Protein AF-A0A369W4I9-F1 (afdb_monomer_lite)

Organism: NCBI:txid2282655

Radius of gyration: 26.39 Å; chains: 1; bounding box: 78×74×75 Å

Secondary structure (DSSP, 8-state):
-----PPPPPPPP-SSSSTTTGGGS---------SS-HHHHHHHHHHHHHHHHHS-HHHHHHHHHHHHHHHHHHHTTPPPPPHHHHHHHHHHHHHHHHHHHHHHHHHHTS--SSHHHHHHHHHHHHHHHHHHHHHHHHHHHHTTTTSTT-----GGGS-S-----HHHHHHHHHHTT-TTSHHHHTTT---PPTT-HHHHHHHHHHHHHHHHHHHTTTHHHHHHHHHHHHHHHHTTPPPPGGGHHHHHHHHHHHHHHHHHHHTS-GGG-SSHHHHHHHHHHHHHHHHHHHHHHHHHHHT-HHHHHIIIII--PPP--SGGGT-TTSHHHHHHHT-

Foldseek 3Di:
DDDDDDDDDDDDDDPPPVVVVVVPPPPPPPLPPQPDAPPLLLVLLLLLLVLLLVFDLCLLVVLVVLLVVQVVCLVVVHAFDDLVSLVVNLVSLVSLLVSLVVSLVSLVVRDGPDPVLVVLSVLLSQVSVLLSQLSVQSSVLSVCSVPPPRGSDDSVPGPDDDHDDPVSNVVSCSNNVNVQASSVCSSPRSGDDPLCNVVQSLVLVLLSVLLSVCVVDPLVVLVVLLVVQLVQLVVVHADALVSLVSLLVQLVSLVVSLVSLVVRDLVSQPQNVLSVVLSVLSNLSSVLSNLCSVCNNVVPSVSNCCSRPVDDRGARCCVSRPNSNHSVSVVRSSD

Sequence (335 aa):
MQANVMEVPMPRPLLSSLLVIAATLPLFTAPARGEAGGDFAQRANALCRDIIAARDHTVMDGAQRGMLDLVIEAMQGKEPPTPERAAELAALLEASRDELAASLDALRAIAPEDAHTARHVDTLLADARHKIDIREARLDLLARADAPDWQWPLETGLDIPEGPSGAEIEAAWQALGFAQRDCQYLFYSPGLPAGYGPYWAEAAAICATVYERRLTQPFTDWQRAALDALVTVMSGDVPAPDAAEPIGSLAAEWTRTAGDFAAISPETTPVPQAWEALLASMASNAKLYTARAEAIAARDEDGLRAAFIDARPSGFDAASVGMEESSCRALANLS

Structure (mmCIF, N/CA/C/O backbone):
data_AF-A0A369W4I9-F1
#
_entry.id   AF-A0A369W4I9-F1
#
loop_
_atom_site.group_PDB
_atom_site.id
_atom_site.type_symbol
_atom_site.label_atom_id
_atom_site.label_alt_id
_atom_site.label_comp_id
_atom_site.label_asym_id
_atom_site.label_entity_id
_atom_site.label_seq_id
_atom_site.pdbx_PDB_ins_code
_atom_site.Cartn_x
_atom_site.Cartn_y
_atom_site.Cartn_z
_atom_site.occupancy
_atom_site.B_iso_or_equiv
_atom_site.auth_seq_id
_atom_site.auth_comp_id
_atom_site.auth_asym_id
_atom_site.auth_atom_id
_atom_site.pdbx_PDB_model_num
ATOM 1 N N . MET A 1 1 ? 59.340 49.424 -22.345 1.00 40.44 1 MET A N 1
ATOM 2 C CA . MET A 1 1 ? 57.931 48.979 -22.286 1.00 40.44 1 MET A CA 1
ATOM 3 C C . MET A 1 1 ? 57.880 47.532 -22.744 1.00 40.44 1 MET A C 1
ATOM 5 O O . MET A 1 1 ? 57.900 47.283 -23.938 1.00 40.44 1 MET A O 1
ATOM 9 N N . GLN A 1 2 ? 57.914 46.594 -21.801 1.00 32.25 2 GLN A N 1
ATOM 10 C CA . GLN A 1 2 ? 57.689 45.168 -22.040 1.00 32.25 2 GLN A CA 1
ATOM 11 C C . GLN A 1 2 ? 56.490 44.779 -21.176 1.00 32.25 2 GLN A C 1
ATOM 13 O O . GLN A 1 2 ? 56.496 45.029 -19.972 1.00 32.25 2 GLN A O 1
ATOM 18 N N . ALA A 1 3 ? 55.438 44.276 -21.816 1.00 31.80 3 ALA A N 1
ATOM 19 C CA . ALA A 1 3 ? 54.244 43.790 -21.148 1.00 31.80 3 ALA A CA 1
ATOM 20 C C . ALA A 1 3 ? 54.502 42.355 -20.673 1.00 31.80 3 ALA A C 1
ATOM 22 O O . ALA A 1 3 ? 54.759 41.472 -21.488 1.00 31.80 3 ALA A O 1
ATOM 23 N N . ASN A 1 4 ? 54.450 42.144 -19.358 1.00 32.69 4 ASN A N 1
ATOM 24 C CA . ASN A 1 4 ? 54.384 40.816 -18.757 1.00 32.69 4 ASN A CA 1
ATOM 25 C C . ASN A 1 4 ? 52.970 40.264 -18.962 1.00 32.69 4 ASN A C 1
ATOM 27 O O . ASN A 1 4 ? 52.007 40.817 -18.431 1.00 32.69 4 ASN A O 1
ATOM 31 N N . VAL A 1 5 ? 52.853 39.175 -19.719 1.00 36.47 5 VAL A N 1
ATOM 32 C CA . VAL A 1 5 ? 51.644 38.350 -19.782 1.00 36.47 5 VAL A CA 1
ATOM 33 C C . VAL A 1 5 ? 51.763 37.316 -18.664 1.00 36.47 5 VAL A C 1
ATOM 35 O O . VAL A 1 5 ? 52.641 36.460 -18.705 1.00 36.47 5 VAL A O 1
ATOM 38 N N . MET A 1 6 ? 50.920 37.433 -17.637 1.00 31.45 6 MET A N 1
ATOM 39 C CA . MET A 1 6 ? 50.731 36.371 -16.649 1.00 31.45 6 MET A CA 1
ATOM 40 C C . MET A 1 6 ? 49.798 35.316 -17.244 1.00 31.45 6 MET A C 1
ATOM 42 O O . MET A 1 6 ? 48.639 35.610 -17.535 1.00 31.45 6 MET A O 1
ATOM 46 N N . GLU A 1 7 ? 50.292 34.092 -17.394 1.00 32.09 7 GLU A N 1
ATOM 47 C CA . GLU A 1 7 ? 49.448 32.920 -17.610 1.00 32.09 7 GLU A CA 1
ATOM 48 C C . GLU A 1 7 ? 48.712 32.592 -16.304 1.00 32.09 7 GLU A C 1
ATOM 50 O O . GLU A 1 7 ? 49.325 32.291 -15.279 1.00 32.09 7 GLU A O 1
ATOM 55 N N . VAL A 1 8 ? 47.381 32.680 -16.332 1.00 32.84 8 VAL A N 1
ATOM 56 C CA . VAL A 1 8 ? 46.507 32.200 -15.257 1.00 32.84 8 VAL A CA 1
ATOM 57 C C . VAL A 1 8 ? 46.091 30.768 -15.608 1.00 32.84 8 VAL A C 1
ATOM 59 O O . VAL A 1 8 ? 45.456 30.575 -16.647 1.00 32.84 8 VAL A O 1
ATOM 62 N N . PRO A 1 9 ? 46.407 29.750 -14.787 1.00 34.34 9 PRO A N 1
ATOM 63 C CA . PRO A 1 9 ? 45.918 28.401 -15.025 1.00 34.34 9 PRO A CA 1
ATOM 64 C C . PRO A 1 9 ? 44.421 28.338 -14.694 1.00 34.34 9 PRO A C 1
ATOM 66 O O . PRO A 1 9 ? 44.002 28.647 -13.578 1.00 34.34 9 PRO A O 1
ATOM 69 N N . MET A 1 10 ? 43.603 27.939 -15.671 1.00 32.25 10 MET A N 1
ATOM 70 C CA . MET A 1 10 ? 42.180 27.671 -15.458 1.00 32.25 10 MET A CA 1
ATOM 71 C C . MET A 1 10 ? 41.993 26.415 -14.585 1.00 32.25 10 MET A C 1
ATOM 73 O O . MET A 1 10 ? 42.598 25.379 -14.878 1.00 32.25 10 MET A O 1
ATOM 77 N N . PRO A 1 11 ? 41.133 26.450 -13.552 1.00 33.31 11 PRO A N 1
ATOM 78 C CA . PRO A 1 11 ? 40.743 25.250 -12.829 1.00 33.31 11 PRO A CA 1
ATOM 79 C C . PRO A 1 11 ? 39.773 24.423 -13.686 1.00 33.31 11 PRO A C 1
ATOM 81 O O . PRO A 1 11 ? 38.779 24.936 -14.197 1.00 33.31 11 PRO A O 1
ATOM 84 N N . ARG A 1 12 ? 40.060 23.125 -13.832 1.00 37.75 12 ARG A N 1
ATOM 85 C CA . ARG A 1 12 ? 39.127 22.127 -14.380 1.00 37.75 12 ARG A CA 1
ATOM 86 C C . ARG A 1 12 ? 37.851 22.090 -13.520 1.00 37.75 12 ARG A C 1
ATOM 88 O O . ARG A 1 12 ? 37.984 21.843 -12.321 1.00 37.75 12 ARG A O 1
ATOM 95 N N . PRO A 1 13 ? 36.639 22.275 -14.074 1.00 38.41 13 PRO A N 1
ATOM 96 C CA . PRO A 1 13 ? 35.418 22.142 -13.297 1.00 38.41 13 PRO A CA 1
ATOM 97 C C . PRO A 1 13 ? 34.775 20.751 -13.478 1.00 38.41 13 PRO A C 1
ATOM 99 O O . PRO A 1 13 ? 34.719 20.213 -14.577 1.00 38.41 13 PRO A O 1
ATOM 102 N N . LEU A 1 14 ? 34.238 20.223 -12.371 1.00 35.22 14 LEU A N 1
ATOM 103 C CA . LEU A 1 14 ? 33.007 19.414 -12.317 1.00 35.22 14 LEU A CA 1
ATOM 104 C C . LEU A 1 14 ? 33.018 17.982 -12.899 1.00 35.22 14 LEU A C 1
ATOM 106 O O . LEU A 1 14 ? 32.173 17.642 -13.716 1.00 35.22 14 LEU A O 1
ATOM 110 N N . LEU A 1 15 ? 33.871 17.091 -12.383 1.00 34.09 15 LEU A N 1
ATOM 111 C CA . LEU A 1 15 ? 33.633 15.632 -12.469 1.00 34.09 15 LEU A CA 1
ATOM 112 C C . LEU A 1 15 ? 33.332 14.977 -11.107 1.00 34.09 15 LEU A C 1
ATOM 114 O O . LEU A 1 15 ? 32.869 13.844 -11.054 1.00 34.09 15 LEU A O 1
ATOM 118 N N . SER A 1 16 ? 33.513 15.694 -9.994 1.00 31.41 16 SER A N 1
ATOM 119 C CA . SER A 1 16 ? 33.403 15.108 -8.647 1.00 31.41 16 SER A CA 1
ATOM 120 C C . SER A 1 16 ? 31.998 15.148 -8.029 1.00 31.41 16 SER A C 1
ATOM 122 O O . SER A 1 16 ? 31.782 14.510 -7.005 1.00 31.41 16 SER A O 1
ATOM 124 N N . SER A 1 17 ? 31.036 15.858 -8.629 1.00 33.44 17 SER A N 1
ATOM 125 C CA . SER A 1 17 ? 29.688 16.025 -8.046 1.00 33.44 17 SER A CA 1
ATOM 126 C C . SER A 1 17 ? 28.629 15.068 -8.606 1.00 33.44 17 SER A C 1
ATOM 128 O O . SER A 1 17 ? 27.526 15.018 -8.073 1.00 33.44 17 SER A O 1
ATOM 130 N N . LEU A 1 18 ? 28.939 14.293 -9.651 1.00 35.22 18 LEU A N 1
ATOM 131 C CA . LEU A 1 18 ? 28.009 13.313 -10.236 1.00 35.22 18 LEU A CA 1
ATOM 132 C C . LEU A 1 18 ? 28.147 11.908 -9.628 1.00 35.22 18 LEU A C 1
ATOM 134 O O . LEU A 1 18 ? 27.218 11.112 -9.726 1.00 35.22 18 LEU A O 1
ATOM 138 N N . LEU A 1 19 ? 29.249 11.619 -8.926 1.00 32.25 19 LEU A N 1
ATOM 139 C CA . LEU A 1 19 ? 29.478 10.304 -8.316 1.00 32.25 19 LEU A CA 1
ATOM 140 C C . LEU A 1 19 ? 28.675 10.056 -7.024 1.00 32.25 19 LEU A C 1
ATOM 142 O O . LEU A 1 19 ? 28.654 8.934 -6.531 1.00 32.25 19 LEU A O 1
ATOM 146 N N . VAL A 1 20 ? 28.008 11.075 -6.473 1.00 32.03 20 VAL A N 1
ATOM 147 C CA . VAL A 1 20 ? 27.247 10.951 -5.214 1.00 32.03 20 VAL A CA 1
ATOM 148 C C . VAL A 1 20 ? 25.793 10.511 -5.448 1.00 32.03 20 VAL A C 1
ATOM 150 O O . VAL A 1 20 ? 25.160 10.009 -4.528 1.00 32.03 20 VAL A O 1
ATOM 153 N N . ILE A 1 21 ? 25.262 10.601 -6.674 1.00 37.94 21 ILE A N 1
ATOM 154 C CA . ILE A 1 21 ? 23.852 10.250 -6.953 1.00 37.94 21 ILE A CA 1
ATOM 155 C C . ILE A 1 21 ? 23.670 8.746 -7.237 1.00 37.94 21 ILE A C 1
ATOM 157 O O . ILE A 1 21 ? 22.605 8.196 -6.975 1.00 37.94 21 ILE A O 1
ATOM 161 N N . ALA A 1 22 ? 24.716 8.038 -7.678 1.00 33.84 22 ALA A N 1
ATOM 162 C CA . ALA A 1 22 ? 24.645 6.588 -7.899 1.00 33.84 22 ALA A CA 1
ATOM 163 C C . ALA A 1 22 ? 24.623 5.760 -6.593 1.00 33.84 22 ALA A C 1
ATOM 165 O O . ALA A 1 22 ? 24.269 4.586 -6.621 1.00 33.84 22 ALA A O 1
ATOM 166 N N . ALA A 1 23 ? 24.973 6.357 -5.447 1.00 30.66 23 ALA A N 1
ATOM 167 C CA . ALA A 1 23 ? 25.107 5.653 -4.166 1.00 30.66 23 ALA A CA 1
ATOM 168 C C . ALA A 1 23 ? 23.842 5.679 -3.280 1.00 30.66 23 ALA A C 1
ATOM 170 O O . ALA A 1 23 ? 23.859 5.127 -2.182 1.00 30.66 23 ALA A O 1
ATOM 171 N N . THR A 1 24 ? 22.749 6.301 -3.735 1.00 33.19 24 THR A N 1
ATOM 172 C CA . THR A 1 24 ? 21.460 6.353 -3.014 1.00 33.19 24 THR A CA 1
ATOM 173 C C . THR A 1 24 ? 20.293 5.841 -3.853 1.00 33.19 24 THR A C 1
ATOM 175 O O . THR A 1 24 ? 19.148 6.213 -3.612 1.00 33.19 24 THR A O 1
ATOM 178 N N . LEU A 1 25 ? 20.555 4.997 -4.850 1.00 34.41 25 LEU A N 1
ATOM 179 C CA . LEU A 1 25 ? 19.527 4.071 -5.307 1.00 34.41 25 LEU A CA 1
ATOM 180 C C . LEU A 1 25 ? 19.530 2.935 -4.284 1.00 34.41 25 LEU A C 1
ATOM 182 O O . LEU A 1 25 ? 20.564 2.268 -4.164 1.00 34.41 25 LEU A O 1
ATOM 186 N N . PRO A 1 26 ? 18.459 2.727 -3.494 1.00 31.72 26 PRO A N 1
ATOM 187 C CA . PRO A 1 26 ? 18.371 1.504 -2.720 1.00 31.72 26 PRO A CA 1
ATOM 188 C C . PRO A 1 26 ? 18.575 0.367 -3.720 1.00 31.72 26 PRO A C 1
ATOM 190 O O . PRO A 1 26 ? 17.946 0.338 -4.778 1.00 31.72 26 PRO A O 1
ATOM 193 N N . LEU A 1 27 ? 19.530 -0.518 -3.435 1.00 32.88 27 LEU A N 1
ATOM 194 C CA . LEU A 1 27 ? 19.591 -1.813 -4.090 1.00 32.88 27 LEU A CA 1
ATOM 195 C C . LEU A 1 27 ? 18.257 -2.471 -3.753 1.00 32.88 27 LEU A C 1
ATOM 197 O O . LEU A 1 27 ? 18.101 -3.045 -2.679 1.00 32.88 27 LEU A O 1
ATOM 201 N N . PHE A 1 28 ? 17.271 -2.264 -4.625 1.00 40.38 28 PHE A N 1
ATOM 202 C CA . PHE A 1 28 ? 15.962 -2.870 -4.544 1.00 40.38 28 PHE A CA 1
ATOM 203 C C . PHE A 1 28 ? 16.216 -4.363 -4.684 1.00 40.38 28 PHE A C 1
ATOM 205 O O . PHE A 1 28 ? 16.357 -4.898 -5.785 1.00 40.38 28 PHE A O 1
ATOM 212 N N . THR A 1 29 ? 16.366 -5.043 -3.553 1.00 37.38 29 THR A N 1
ATOM 213 C CA . THR A 1 29 ? 16.188 -6.481 -3.521 1.00 37.38 29 THR A CA 1
ATOM 214 C C . THR A 1 29 ? 14.749 -6.683 -3.943 1.00 37.38 29 THR A C 1
ATOM 216 O O . THR A 1 29 ? 13.834 -6.332 -3.196 1.00 37.38 29 THR A O 1
ATOM 219 N N . ALA A 1 30 ? 14.554 -7.168 -5.171 1.00 41.31 30 ALA A N 1
ATOM 220 C CA . ALA A 1 30 ? 13.265 -7.692 -5.579 1.00 41.31 30 ALA A CA 1
ATOM 221 C C . ALA A 1 30 ? 12.773 -8.599 -4.438 1.00 41.31 30 ALA A C 1
ATOM 223 O O . ALA A 1 30 ? 13.594 -9.366 -3.912 1.00 41.31 30 ALA A O 1
ATOM 224 N N . PRO A 1 31 ? 11.506 -8.481 -4.000 1.00 45.66 31 PRO A N 1
ATOM 225 C CA . PRO A 1 31 ? 10.980 -9.389 -2.996 1.00 45.66 31 PRO A CA 1
ATOM 226 C C . PRO A 1 31 ? 11.288 -10.798 -3.492 1.00 45.66 31 PRO A C 1
ATOM 228 O O . PRO A 1 31 ? 10.993 -11.130 -4.645 1.00 45.66 31 PRO A O 1
ATOM 231 N N . ALA A 1 32 ? 11.998 -11.577 -2.669 1.00 41.06 32 ALA A N 1
ATOM 232 C CA . ALA A 1 32 ? 12.273 -12.961 -2.998 1.00 41.06 32 ALA A CA 1
ATOM 233 C C . ALA A 1 32 ? 10.920 -13.578 -3.336 1.00 41.06 32 ALA A C 1
ATOM 235 O O . ALA A 1 32 ? 9.990 -13.486 -2.535 1.00 41.06 32 ALA A O 1
ATOM 236 N N . ARG A 1 33 ? 10.787 -14.122 -4.550 1.00 47.84 33 ARG A N 1
ATOM 237 C CA . ARG A 1 33 ? 9.604 -14.882 -4.930 1.00 47.84 33 ARG A CA 1
ATOM 238 C C . ARG A 1 33 ? 9.464 -15.958 -3.863 1.00 47.84 33 ARG A C 1
ATOM 240 O O . ARG A 1 33 ? 10.279 -16.877 -3.842 1.00 47.84 33 ARG A O 1
ATOM 247 N N . GLY A 1 34 ? 8.509 -15.799 -2.948 1.00 45.41 34 GLY A N 1
ATOM 248 C CA . GLY A 1 34 ? 8.175 -16.857 -2.013 1.00 45.41 34 GLY A CA 1
ATOM 249 C C . GLY A 1 34 ? 7.925 -18.094 -2.863 1.00 45.41 34 GLY A C 1
ATOM 250 O O . GLY A 1 34 ? 7.087 -18.063 -3.766 1.00 45.41 34 GLY A O 1
ATOM 251 N N . GLU A 1 35 ? 8.720 -19.148 -2.668 1.00 41.50 35 GLU A N 1
ATOM 252 C CA . GLU A 1 35 ? 8.573 -20.395 -3.432 1.00 41.50 35 GLU A CA 1
ATOM 253 C C . GLU A 1 35 ? 7.181 -21.022 -3.218 1.00 41.50 35 GLU A C 1
ATOM 255 O O . GLU A 1 35 ? 6.741 -21.845 -4.017 1.00 41.50 35 GLU A O 1
ATOM 260 N N . ALA A 1 36 ? 6.453 -20.561 -2.199 1.00 42.66 36 ALA A N 1
ATOM 261 C CA . ALA A 1 36 ? 5.049 -20.825 -1.953 1.00 42.66 36 ALA A CA 1
ATOM 262 C C . ALA A 1 36 ? 4.229 -19.527 -2.095 1.00 42.66 36 ALA A C 1
ATOM 264 O O . ALA A 1 36 ? 4.539 -18.530 -1.448 1.00 42.66 36 ALA A O 1
ATOM 265 N N . GLY A 1 37 ? 3.151 -19.539 -2.891 1.00 49.00 37 GLY A N 1
ATOM 266 C CA . GLY A 1 37 ? 2.017 -18.651 -2.597 1.00 49.00 37 GLY A CA 1
ATOM 267 C C . GLY A 1 37 ? 1.531 -17.660 -3.653 1.00 49.00 37 GLY A C 1
ATOM 268 O O . GLY A 1 37 ? 0.794 -16.765 -3.269 1.00 49.00 37 GLY A O 1
ATOM 269 N N . GLY A 1 38 ? 1.840 -17.791 -4.949 1.00 62.88 38 GLY A N 1
ATOM 270 C CA . GLY A 1 38 ? 1.251 -16.888 -5.961 1.00 62.88 38 GLY A CA 1
ATOM 271 C C . GLY A 1 38 ? -0.288 -16.825 -5.894 1.00 62.88 38 GLY A C 1
ATOM 272 O O . GLY A 1 38 ? -0.864 -15.743 -5.822 1.00 62.88 38 GLY A O 1
ATOM 273 N N . ASP A 1 39 ? -0.948 -17.984 -5.812 1.00 81.50 39 ASP A N 1
ATOM 274 C CA . ASP A 1 39 ? -2.414 -18.062 -5.720 1.00 81.50 39 ASP A CA 1
ATOM 275 C C . ASP A 1 39 ? -2.951 -17.615 -4.347 1.00 81.50 39 ASP A C 1
ATOM 277 O O . ASP A 1 39 ? -3.849 -16.775 -4.268 1.00 81.50 39 ASP A O 1
ATOM 281 N N . PHE A 1 40 ? -2.363 -18.110 -3.250 1.00 88.81 40 PHE A N 1
ATOM 282 C CA . PHE A 1 40 ? -2.763 -17.709 -1.897 1.00 88.81 40 PHE A CA 1
ATOM 283 C C . PHE A 1 40 ? -2.606 -16.199 -1.683 1.00 88.81 40 PHE A C 1
ATOM 285 O O . PHE A 1 40 ? -3.538 -15.542 -1.217 1.00 88.81 40 PHE A O 1
ATOM 292 N N . ALA A 1 41 ? -1.453 -15.634 -2.053 1.00 89.00 41 ALA A N 1
ATOM 293 C CA . ALA A 1 41 ? -1.166 -14.224 -1.852 1.00 89.00 41 ALA A CA 1
ATOM 294 C C . ALA A 1 41 ? -2.111 -13.333 -2.658 1.00 89.00 41 ALA A C 1
ATOM 296 O O . ALA A 1 41 ? -2.587 -12.316 -2.150 1.00 89.00 41 ALA A O 1
ATOM 297 N N . GLN A 1 42 ? -2.428 -13.728 -3.893 1.00 88.69 42 GLN A N 1
ATOM 298 C CA . GLN A 1 42 ? -3.384 -13.017 -4.732 1.00 88.69 42 GLN A CA 1
ATOM 299 C C . GLN A 1 42 ? -4.793 -13.043 -4.126 1.00 88.69 42 GLN A C 1
ATOM 301 O O . GLN A 1 42 ? -5.421 -11.989 -4.008 1.00 88.69 42 GLN A O 1
ATOM 306 N N . ARG A 1 43 ? -5.277 -14.221 -3.703 1.00 91.88 43 ARG A N 1
ATOM 307 C CA . ARG A 1 43 ? -6.598 -14.371 -3.070 1.00 91.88 43 ARG A CA 1
ATOM 308 C C . ARG A 1 43 ? -6.700 -13.587 -1.765 1.00 91.88 43 ARG A C 1
ATOM 310 O O . ARG A 1 43 ? -7.693 -12.896 -1.552 1.00 91.88 43 ARG A O 1
ATOM 317 N N . ALA A 1 44 ? -5.674 -13.656 -0.920 1.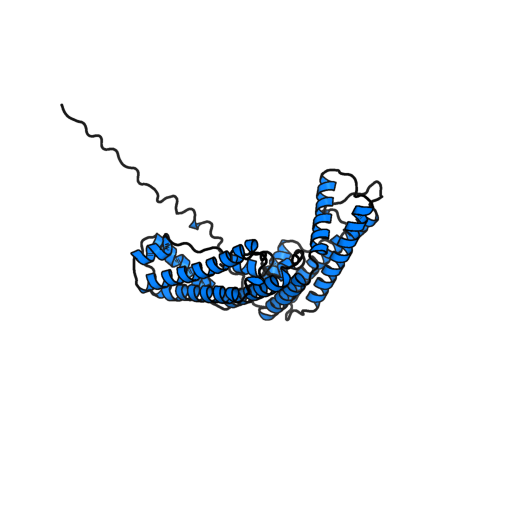00 94.56 44 ALA A N 1
ATOM 318 C CA . ALA A 1 44 ? -5.645 -12.929 0.341 1.00 94.56 44 ALA A CA 1
ATOM 319 C C . ALA A 1 44 ? -5.633 -11.411 0.119 1.00 94.56 44 ALA A C 1
ATOM 321 O O . ALA A 1 44 ? -6.481 -10.724 0.678 1.00 94.56 44 ALA A O 1
ATOM 322 N N . ASN A 1 45 ? -4.760 -10.878 -0.748 1.00 93.81 45 ASN A N 1
ATOM 323 C CA . ASN A 1 45 ? -4.738 -9.437 -1.040 1.00 93.81 45 ASN A CA 1
ATOM 324 C C . ASN A 1 45 ? -6.047 -8.948 -1.669 1.00 93.81 45 ASN A C 1
ATOM 326 O O . ASN A 1 45 ? -6.488 -7.844 -1.362 1.00 93.81 45 ASN A O 1
ATOM 330 N N . ALA A 1 46 ? -6.699 -9.766 -2.500 1.00 93.12 46 ALA A N 1
ATOM 331 C CA . ALA A 1 46 ? -8.027 -9.442 -3.006 1.00 93.12 46 ALA A CA 1
ATOM 332 C C . ALA A 1 46 ? -9.063 -9.330 -1.878 1.00 93.12 46 ALA A C 1
ATOM 334 O O . ALA A 1 46 ? -9.752 -8.318 -1.807 1.00 93.12 46 ALA A O 1
ATOM 335 N N . LEU A 1 47 ? -9.106 -10.294 -0.949 1.00 95.38 47 LEU A N 1
ATOM 336 C CA . LEU A 1 47 ? -9.986 -10.207 0.219 1.00 95.38 47 LEU A CA 1
ATOM 337 C C . LEU A 1 47 ? -9.671 -8.974 1.079 1.00 95.38 47 LEU A C 1
ATOM 339 O O . LEU A 1 47 ? -10.580 -8.248 1.468 1.00 95.38 47 LEU A O 1
ATOM 343 N N . CYS A 1 48 ? -8.392 -8.721 1.370 1.00 95.75 48 CYS A N 1
ATOM 344 C CA . CYS A 1 48 ? -7.968 -7.564 2.157 1.00 95.75 48 CYS A CA 1
ATOM 345 C C . CYS A 1 48 ? -8.429 -6.249 1.512 1.00 95.75 48 CYS A C 1
ATOM 347 O O . CYS A 1 48 ? -8.956 -5.382 2.205 1.00 95.75 48 CYS A O 1
ATOM 349 N N . ARG A 1 49 ? -8.292 -6.125 0.186 1.00 94.00 49 ARG A N 1
ATOM 350 C CA . ARG A 1 49 ? -8.774 -4.973 -0.585 1.00 94.00 49 ARG A CA 1
ATOM 351 C C . ARG A 1 49 ? -10.287 -4.800 -0.464 1.00 94.00 49 ARG A C 1
ATOM 353 O O . ARG A 1 49 ? -10.740 -3.689 -0.213 1.00 94.00 49 ARG A O 1
ATOM 360 N N . ASP A 1 50 ? -11.050 -5.879 -0.615 1.00 93.31 50 ASP A N 1
ATOM 361 C CA . ASP A 1 50 ? -12.513 -5.833 -0.537 1.00 93.31 50 ASP A CA 1
ATOM 362 C C . ASP A 1 50 ? -12.987 -5.419 0.865 1.00 93.31 50 ASP A C 1
ATOM 364 O O . ASP A 1 50 ? -13.903 -4.606 0.995 1.00 93.31 50 ASP A O 1
ATOM 368 N N . ILE A 1 51 ? -12.321 -5.908 1.919 1.00 94.81 51 ILE A N 1
ATOM 369 C CA . ILE A 1 51 ? -12.604 -5.500 3.302 1.00 94.81 51 ILE A CA 1
ATOM 370 C C . ILE A 1 51 ? -12.278 -4.014 3.509 1.00 94.81 51 ILE A C 1
ATOM 372 O O . ILE A 1 51 ? -13.115 -3.283 4.031 1.00 94.81 51 ILE A O 1
ATOM 376 N N . ILE A 1 52 ? -11.099 -3.546 3.080 1.00 93.38 52 ILE A N 1
ATOM 377 C CA . ILE A 1 52 ? -10.701 -2.128 3.193 1.00 93.38 52 ILE A CA 1
ATOM 378 C C . ILE A 1 52 ? -11.682 -1.220 2.438 1.00 93.38 52 ILE A C 1
ATOM 380 O O . ILE A 1 52 ? -12.023 -0.143 2.925 1.00 93.38 52 ILE A O 1
ATOM 384 N N . ALA A 1 53 ? -12.162 -1.650 1.269 1.00 90.31 53 ALA A N 1
ATOM 385 C CA . ALA A 1 53 ? -13.107 -0.879 0.470 1.00 90.31 53 ALA A CA 1
ATOM 386 C C . ALA A 1 53 ? -14.512 -0.800 1.095 1.00 90.31 53 ALA A C 1
ATOM 388 O O . ALA A 1 53 ? -15.219 0.184 0.872 1.00 90.31 53 ALA A O 1
ATOM 389 N N . ALA A 1 54 ? -14.921 -1.821 1.855 1.00 91.56 54 ALA A N 1
ATOM 390 C CA . ALA A 1 54 ? -16.227 -1.892 2.513 1.00 91.56 54 ALA A CA 1
ATOM 391 C C . ALA A 1 54 ? -16.248 -1.315 3.941 1.00 91.56 54 ALA A C 1
ATOM 393 O O . ALA A 1 54 ? -17.327 -1.086 4.487 1.00 91.56 54 ALA A O 1
ATOM 394 N N . ARG A 1 55 ? -15.072 -1.111 4.541 1.00 93.62 55 ARG A N 1
ATOM 395 C CA . ARG A 1 55 ? -14.870 -0.597 5.899 1.00 93.62 55 ARG A CA 1
ATOM 396 C C . ARG A 1 55 ? -15.467 0.794 6.097 1.00 93.62 55 ARG A C 1
ATOM 398 O O . ARG A 1 55 ? -15.338 1.667 5.235 1.00 93.62 55 ARG A O 1
ATOM 405 N N . ASP A 1 56 ? -16.066 1.022 7.266 1.00 94.44 56 ASP A N 1
ATOM 406 C CA . ASP A 1 56 ? -16.560 2.349 7.625 1.00 94.44 56 ASP A CA 1
ATOM 407 C C . ASP A 1 56 ? -15.395 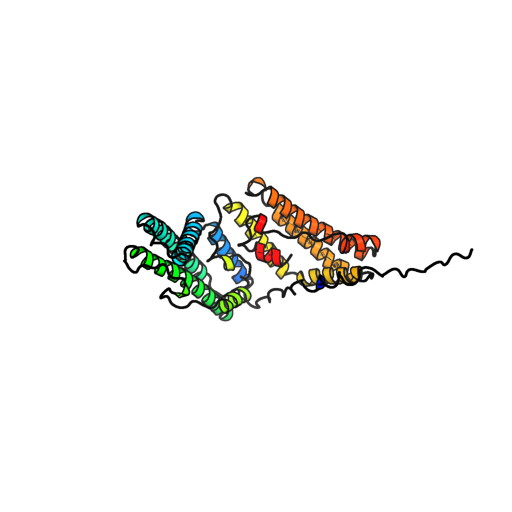3.255 8.039 1.00 94.44 56 ASP A C 1
ATOM 409 O O . ASP A 1 56 ? -14.882 3.204 9.163 1.00 94.44 56 ASP A O 1
ATOM 413 N N . HIS A 1 57 ? -15.009 4.133 7.113 1.00 93.88 57 HIS A N 1
ATOM 414 C CA . HIS A 1 57 ? -13.935 5.094 7.330 1.00 93.88 57 HIS A CA 1
ATOM 415 C C . HIS A 1 57 ? -14.157 6.000 8.533 1.00 93.88 57 HIS A C 1
ATOM 417 O O . HIS A 1 57 ? -13.214 6.283 9.263 1.00 93.88 57 HIS A O 1
ATOM 423 N N . THR A 1 58 ? -15.393 6.435 8.773 1.00 95.56 58 THR A N 1
ATOM 424 C CA . THR A 1 58 ? -15.680 7.370 9.864 1.00 95.56 58 THR A CA 1
ATOM 425 C C . THR A 1 58 ? -15.523 6.685 11.216 1.00 95.56 58 THR A C 1
ATOM 427 O O . THR A 1 58 ? -14.968 7.274 12.144 1.00 95.56 58 THR A O 1
ATOM 430 N N . VAL A 1 59 ? -15.961 5.428 11.323 1.00 96.00 59 VAL A N 1
ATOM 431 C CA . VAL A 1 59 ? -15.793 4.623 12.539 1.00 96.00 59 VAL A CA 1
ATOM 432 C C . VAL A 1 59 ? -14.316 4.365 12.821 1.00 96.00 59 VAL A C 1
ATOM 434 O O . VAL A 1 59 ? -13.840 4.625 13.927 1.00 96.00 59 VAL A O 1
ATOM 437 N N . MET A 1 60 ? -13.581 3.874 11.824 1.00 96.12 60 MET A N 1
ATOM 438 C CA . MET A 1 60 ? -12.200 3.441 12.015 1.00 96.12 60 MET A CA 1
ATOM 439 C C . MET A 1 60 ? -11.237 4.616 12.212 1.00 96.12 60 MET A C 1
ATOM 441 O O . MET A 1 60 ? -10.445 4.587 13.157 1.00 96.12 60 MET A O 1
ATOM 445 N N . ASP A 1 61 ? -11.333 5.671 11.395 1.00 96.06 61 ASP A N 1
ATOM 446 C CA . ASP A 1 61 ? -10.545 6.901 11.570 1.00 96.06 61 ASP A CA 1
ATOM 447 C C . ASP A 1 61 ? -10.906 7.598 12.891 1.00 96.06 61 ASP A C 1
ATOM 449 O O . ASP A 1 61 ? -10.017 7.974 13.658 1.00 96.06 61 ASP A O 1
ATOM 453 N N . GLY A 1 62 ? -12.200 7.689 13.220 1.00 97.06 62 GLY A N 1
ATOM 454 C CA . GLY A 1 62 ? -12.677 8.277 14.472 1.00 97.06 62 GLY A CA 1
ATOM 455 C C . GLY A 1 62 ? -12.133 7.560 15.710 1.00 97.06 62 GLY A C 1
ATOM 456 O O . GLY A 1 62 ? -11.626 8.210 16.627 1.00 97.06 62 GLY A O 1
ATOM 457 N N . ALA A 1 63 ? -12.167 6.224 15.723 1.00 96.44 63 ALA A N 1
ATOM 458 C CA . ALA A 1 63 ? -11.597 5.422 16.803 1.00 96.44 63 ALA A CA 1
ATOM 459 C C . ALA A 1 63 ? -10.076 5.626 16.930 1.00 96.44 63 ALA A C 1
ATOM 461 O O . ALA A 1 63 ? -9.566 5.835 18.033 1.00 96.44 63 ALA A O 1
ATOM 462 N N . GLN A 1 64 ? -9.341 5.593 15.812 1.00 95.00 64 GLN A N 1
ATOM 463 C CA . GLN A 1 64 ? -7.885 5.778 15.800 1.00 95.00 64 GLN A CA 1
ATOM 464 C C . GLN A 1 64 ? -7.473 7.165 16.304 1.00 95.00 64 GLN A C 1
ATOM 466 O O . GLN A 1 64 ? -6.616 7.270 17.187 1.00 95.00 64 GLN A O 1
ATOM 471 N N . ARG A 1 65 ? -8.111 8.225 15.795 1.00 96.06 65 ARG A N 1
ATOM 472 C CA . ARG A 1 65 ? -7.852 9.607 16.221 1.00 96.06 65 ARG A CA 1
ATOM 473 C C . ARG A 1 65 ? -8.214 9.821 17.678 1.00 96.06 65 ARG A C 1
ATOM 475 O O . ARG A 1 65 ? -7.402 10.358 18.418 1.00 96.06 65 ARG A O 1
ATOM 482 N N . GLY A 1 66 ? -9.376 9.336 18.112 1.00 94.81 66 GLY A N 1
ATOM 483 C CA . GLY A 1 66 ? -9.801 9.467 19.502 1.00 94.81 66 GLY A CA 1
ATOM 484 C C . GLY A 1 66 ? -8.841 8.788 20.485 1.00 94.81 66 GLY A C 1
ATOM 485 O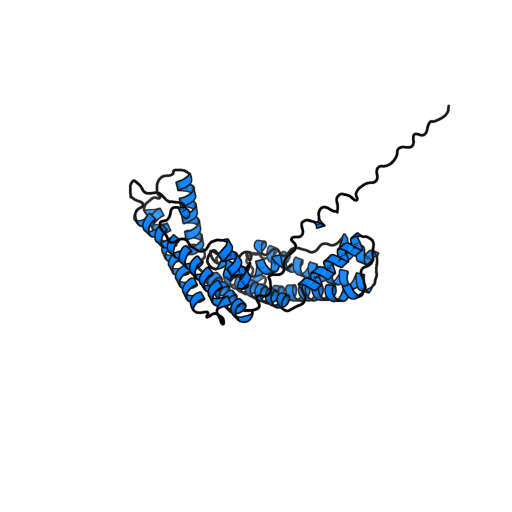 O . GLY A 1 66 ? -8.515 9.367 21.521 1.00 94.81 66 GLY A O 1
ATOM 486 N N . MET A 1 67 ? -8.312 7.605 20.143 1.00 93.56 67 MET A N 1
ATOM 487 C CA . MET A 1 67 ? -7.267 6.957 20.948 1.00 93.56 67 MET A CA 1
ATOM 488 C C . MET A 1 67 ? -5.976 7.775 21.001 1.00 93.56 67 MET A C 1
ATOM 490 O O . MET A 1 67 ? -5.393 7.913 22.079 1.00 93.56 67 MET A O 1
ATOM 494 N N . LEU A 1 68 ? -5.517 8.286 19.853 1.00 92.62 68 LEU A N 1
ATOM 495 C CA . LEU A 1 68 ? -4.294 9.082 19.759 1.00 92.62 68 LEU A CA 1
ATOM 496 C C . LEU A 1 68 ? -4.420 10.402 20.526 1.00 92.62 68 LEU A C 1
ATOM 498 O O . LEU A 1 68 ? -3.503 10.769 21.259 1.00 92.62 68 LEU A O 1
ATOM 502 N N . ASP A 1 69 ? -5.559 11.079 20.410 1.00 93.94 69 ASP A N 1
ATOM 503 C CA . ASP A 1 69 ? -5.839 12.314 21.132 1.00 93.94 69 ASP A CA 1
ATOM 504 C C . ASP A 1 69 ? -5.746 12.086 22.641 1.00 93.94 69 ASP A C 1
ATOM 506 O O . ASP A 1 69 ? -5.038 12.826 23.320 1.00 93.94 69 ASP A O 1
ATOM 510 N N . LEU A 1 70 ? -6.353 11.017 23.171 1.00 91.69 70 LEU A N 1
ATOM 511 C CA . LEU A 1 70 ? -6.239 10.697 24.598 1.00 91.69 70 LEU A CA 1
ATOM 512 C C . LEU A 1 70 ? -4.805 10.354 25.025 1.00 91.69 70 LEU A C 1
ATOM 514 O O . LEU A 1 70 ? -4.405 10.703 26.135 1.00 91.69 70 LEU A O 1
ATOM 518 N N . VAL A 1 71 ? -4.000 9.723 24.161 1.00 89.81 71 VAL A N 1
ATOM 519 C CA . VAL A 1 71 ? -2.563 9.520 24.431 1.00 89.81 71 VAL A CA 1
ATOM 520 C C . VAL A 1 71 ? -1.843 10.863 24.543 1.00 89.81 71 VAL A C 1
ATOM 522 O O . VAL A 1 71 ? -1.121 11.094 25.514 1.00 89.81 71 VAL A O 1
ATOM 525 N N . ILE A 1 72 ? -2.051 11.763 23.582 1.00 90.19 72 ILE A N 1
ATOM 526 C CA . ILE A 1 72 ? -1.424 13.090 23.569 1.00 90.19 72 ILE A CA 1
ATOM 527 C C . ILE A 1 72 ? -1.854 13.902 24.797 1.00 90.19 72 ILE A C 1
ATOM 529 O O . ILE A 1 72 ? -1.024 14.547 25.438 1.00 90.19 72 ILE A O 1
ATOM 533 N N . GLU A 1 73 ? -3.136 13.869 25.149 1.00 91.19 73 GLU A N 1
ATOM 534 C CA . GLU A 1 73 ? -3.688 14.580 26.300 1.00 91.19 73 GLU A CA 1
ATOM 535 C C . GLU A 1 73 ? -3.141 14.045 27.630 1.00 91.19 73 GLU A C 1
ATOM 537 O O . GLU A 1 73 ? -2.730 14.840 28.480 1.00 91.19 73 GLU A O 1
ATOM 542 N N . ALA A 1 74 ? -3.040 12.723 27.783 1.00 87.44 74 ALA A N 1
ATOM 543 C CA . ALA A 1 74 ? -2.438 12.105 28.961 1.00 87.44 74 ALA A CA 1
ATOM 544 C C . ALA A 1 74 ? -0.946 12.447 29.093 1.00 87.44 74 ALA A C 1
ATOM 546 O O . ALA A 1 74 ? -0.487 12.796 30.180 1.00 87.44 74 ALA A O 1
ATOM 547 N N . MET A 1 75 ? -0.190 12.454 27.986 1.00 88.62 75 MET A N 1
ATOM 548 C CA . MET A 1 75 ? 1.209 12.911 27.978 1.00 88.62 75 MET A CA 1
ATOM 549 C C . MET A 1 75 ? 1.357 14.385 28.379 1.00 88.62 75 MET A C 1
ATOM 551 O O . MET A 1 75 ? 2.392 14.785 28.909 1.00 88.62 75 MET A O 1
ATOM 555 N N . GLN A 1 76 ? 0.330 15.197 28.131 1.00 90.56 76 GLN A N 1
ATOM 556 C CA . GLN A 1 76 ? 0.269 16.603 28.532 1.00 90.56 76 GLN A CA 1
ATOM 557 C C . GLN A 1 76 ? -0.228 16.797 29.974 1.00 90.56 76 GLN A C 1
ATOM 559 O O . GLN A 1 76 ? -0.304 17.938 30.430 1.00 90.56 76 GLN A O 1
ATOM 564 N N . GLY A 1 77 ? -0.562 15.719 30.693 1.00 86.25 77 GLY A N 1
ATOM 565 C CA . GLY A 1 77 ? -1.088 15.777 32.056 1.00 86.25 77 GLY A CA 1
ATOM 566 C C . GLY A 1 77 ? -2.473 16.419 32.146 1.00 86.25 77 GLY A C 1
ATOM 567 O O . GLY A 1 77 ? -2.777 17.068 33.146 1.00 86.25 77 GLY A O 1
ATOM 568 N N . LYS A 1 78 ? -3.286 16.307 31.088 1.00 86.94 78 LYS A N 1
ATOM 569 C CA . LYS A 1 78 ? -4.667 16.797 31.100 1.00 86.94 78 LYS A CA 1
ATOM 570 C C . LYS A 1 78 ? -5.572 15.888 31.928 1.00 86.94 78 LYS A C 1
ATOM 572 O O . LYS A 1 78 ? -5.253 14.729 32.185 1.00 86.94 78 LYS A O 1
ATOM 577 N N . GLU A 1 79 ? -6.704 16.450 32.335 1.00 84.31 79 GLU A N 1
ATOM 578 C CA . GLU A 1 79 ? -7.761 15.719 33.030 1.00 84.31 79 GLU A CA 1
ATOM 579 C C . GLU A 1 79 ? -8.350 14.599 32.146 1.00 84.31 79 GLU A C 1
ATOM 581 O O . GLU A 1 79 ? -8.268 14.688 30.914 1.00 84.31 79 GLU A O 1
ATOM 586 N N . PRO A 1 80 ? -8.952 13.559 32.756 1.00 85.38 80 PRO A N 1
ATOM 587 C CA . PRO A 1 80 ? -9.702 12.532 32.036 1.00 85.38 80 PRO A CA 1
ATOM 588 C C . PRO A 1 80 ? -10.764 13.121 31.085 1.00 85.38 80 PRO A C 1
ATOM 590 O O . PRO A 1 80 ? -11.261 14.227 31.322 1.00 85.38 80 PRO A O 1
ATOM 593 N N . PRO A 1 81 ? -11.153 12.398 30.015 1.00 89.69 81 PRO A N 1
ATOM 594 C CA . PRO A 1 81 ? -12.222 12.847 29.131 1.00 89.69 81 PRO A CA 1
ATOM 595 C C . PRO A 1 81 ? -13.539 13.013 29.896 1.00 89.69 81 PRO A C 1
ATOM 597 O O . PRO A 1 81 ? -13.817 12.285 30.849 1.00 89.69 81 PRO A O 1
ATOM 600 N N . THR A 1 82 ? -14.386 13.944 29.444 1.00 91.44 82 THR A N 1
ATOM 601 C CA . THR A 1 82 ? -15.743 14.067 29.994 1.00 91.44 82 THR A CA 1
ATOM 602 C C . THR A 1 82 ? -16.541 12.779 29.748 1.00 91.44 82 THR A C 1
ATOM 604 O O . THR A 1 82 ? -16.247 12.064 28.783 1.00 91.44 82 THR A O 1
ATOM 607 N N . PRO A 1 83 ? -17.575 12.481 30.558 1.00 91.62 83 PRO A N 1
ATOM 608 C CA . PRO A 1 83 ? -18.402 11.289 30.369 1.00 91.62 83 PRO A CA 1
ATOM 609 C C . PRO A 1 83 ? -18.991 11.169 28.958 1.00 91.62 83 PRO A C 1
ATOM 611 O O . PRO A 1 83 ? -19.035 10.076 28.400 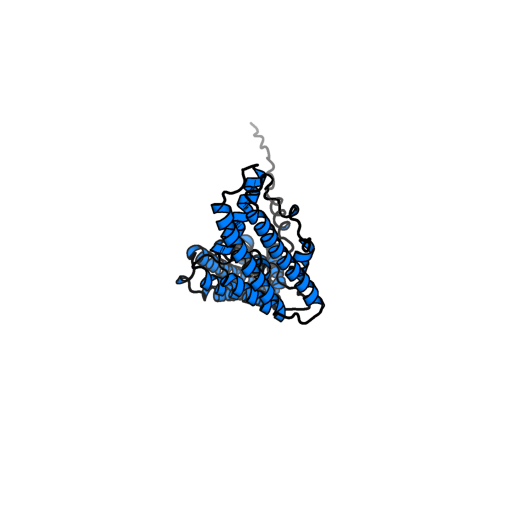1.00 91.62 83 PRO A O 1
ATOM 614 N N . GLU A 1 84 ? -19.393 12.288 28.352 1.00 93.69 84 GLU A N 1
ATOM 615 C CA . GLU A 1 84 ? -19.930 12.321 26.990 1.00 93.69 84 GLU A CA 1
ATOM 616 C C . GLU A 1 84 ? -18.866 11.919 25.962 1.00 93.69 84 GLU A C 1
ATOM 618 O O . GLU A 1 84 ? -19.107 11.030 25.148 1.00 93.69 84 GLU A O 1
ATOM 623 N N . ARG A 1 85 ? -17.658 12.495 26.046 1.00 93.44 85 ARG A N 1
ATOM 624 C CA . ARG A 1 85 ? -16.544 12.157 25.146 1.00 93.44 85 ARG A CA 1
ATOM 625 C C . ARG A 1 85 ? -16.084 10.710 25.331 1.00 93.44 85 ARG A C 1
ATOM 627 O O . ARG A 1 85 ? -15.740 10.047 24.356 1.00 93.44 85 ARG A O 1
ATOM 634 N N . ALA A 1 86 ? -16.071 10.220 26.571 1.00 93.62 86 ALA A N 1
ATOM 635 C CA . ALA A 1 86 ? -15.744 8.831 26.870 1.00 93.62 86 ALA A CA 1
ATOM 636 C C . ALA A 1 86 ? -16.768 7.870 26.244 1.00 93.62 86 ALA A C 1
ATOM 638 O O . ALA A 1 86 ? -16.369 6.879 25.635 1.00 93.62 86 ALA A O 1
ATOM 639 N N . ALA A 1 87 ? -18.066 8.185 26.330 1.00 95.19 87 ALA A N 1
ATOM 640 C CA . ALA A 1 87 ? -19.131 7.388 25.724 1.00 95.19 87 ALA A CA 1
ATOM 641 C C . ALA A 1 87 ? -19.079 7.402 24.185 1.00 95.19 87 ALA A C 1
ATOM 643 O O . ALA A 1 87 ? -19.222 6.353 23.557 1.00 95.19 87 ALA A O 1
ATOM 644 N N . GLU A 1 88 ? -18.832 8.564 23.574 1.00 95.94 88 GLU A N 1
ATOM 645 C CA . GLU A 1 88 ? -18.661 8.690 22.120 1.00 95.94 88 GLU A CA 1
ATOM 646 C C . GLU A 1 88 ? -17.473 7.860 21.615 1.00 95.94 88 GLU A C 1
ATOM 648 O O . GLU A 1 88 ? -17.605 7.096 20.655 1.00 95.94 88 GLU A O 1
ATOM 653 N N . LEU A 1 89 ? -16.320 7.955 22.287 1.00 96.44 89 LEU A N 1
ATOM 654 C CA . LEU A 1 89 ? -15.144 7.169 21.922 1.00 96.44 89 LEU A CA 1
ATOM 655 C C . LEU A 1 89 ? -15.351 5.669 22.164 1.00 96.44 89 LEU A C 1
ATOM 657 O O . LEU A 1 89 ? -14.889 4.862 21.360 1.00 96.44 89 LEU A O 1
ATOM 661 N N . ALA A 1 90 ? -16.048 5.285 23.235 1.00 97.56 90 ALA A N 1
ATOM 662 C CA . ALA A 1 90 ? -16.357 3.884 23.502 1.00 97.56 90 ALA A CA 1
ATOM 663 C C . ALA A 1 90 ? -17.182 3.270 22.360 1.00 97.56 90 ALA A C 1
ATOM 665 O O . ALA A 1 90 ? -16.816 2.214 21.855 1.00 97.56 90 ALA A O 1
ATOM 666 N N . ALA A 1 91 ? -18.211 3.968 21.870 1.00 98.00 91 ALA A N 1
ATOM 667 C CA . ALA A 1 91 ? -19.011 3.496 20.740 1.00 98.00 91 ALA A CA 1
ATOM 668 C C . ALA A 1 91 ? -18.171 3.306 19.459 1.00 98.00 91 ALA A C 1
ATOM 670 O O . ALA A 1 91 ? -18.321 2.305 18.756 1.00 98.00 91 ALA A O 1
ATOM 671 N N . LEU A 1 92 ? -17.250 4.235 19.169 1.00 97.88 92 LEU A N 1
ATOM 672 C CA . LEU A 1 92 ? -16.325 4.115 18.034 1.00 97.88 92 LEU A CA 1
ATOM 673 C C . LEU A 1 92 ? -15.356 2.935 18.204 1.00 97.88 92 LEU A C 1
ATOM 675 O O . LEU A 1 92 ? -15.093 2.209 17.246 1.00 97.88 92 LEU A O 1
ATOM 679 N N . LEU A 1 93 ? -14.833 2.722 19.414 1.00 97.56 93 LEU A N 1
ATOM 680 C CA . LEU A 1 93 ? -13.915 1.621 19.704 1.00 97.56 93 LEU A CA 1
ATOM 681 C C . LEU A 1 93 ? -14.592 0.254 19.668 1.00 97.56 93 LEU A C 1
ATOM 683 O O . LEU A 1 93 ? -13.978 -0.690 19.179 1.00 97.56 93 LEU A O 1
ATOM 687 N N . GLU A 1 94 ? -15.834 0.143 20.137 1.00 98.44 94 GLU A N 1
ATOM 688 C CA . GLU A 1 94 ? -16.638 -1.077 20.018 1.00 98.44 94 GLU A CA 1
ATOM 689 C C . GLU A 1 94 ? -16.865 -1.435 18.551 1.00 98.44 94 GLU A C 1
ATOM 691 O O . GLU A 1 94 ? -16.544 -2.548 18.135 1.00 98.44 94 GLU A O 1
ATOM 696 N N . ALA A 1 95 ? -17.324 -0.475 17.744 1.00 98.00 95 ALA A N 1
ATOM 697 C CA . ALA A 1 95 ? -17.549 -0.698 16.321 1.00 98.00 95 ALA A CA 1
ATOM 698 C C . ALA A 1 95 ? -16.240 -1.028 15.575 1.00 98.00 95 ALA A C 1
ATOM 700 O O . ALA A 1 95 ? -16.203 -1.965 14.780 1.00 98.00 95 ALA A O 1
ATOM 701 N N . SER A 1 96 ? -15.139 -0.329 15.886 1.00 97.75 96 SER A N 1
ATOM 702 C CA . SER A 1 96 ? -13.812 -0.630 15.333 1.00 97.75 96 SER A CA 1
ATOM 703 C C . SER A 1 96 ? -13.321 -2.027 15.728 1.00 97.75 96 SER A C 1
ATOM 705 O O . SER A 1 96 ? -12.816 -2.762 14.882 1.00 97.75 96 SER A O 1
ATOM 707 N N . ARG A 1 97 ? -13.477 -2.429 16.997 1.00 97.81 97 ARG A N 1
ATOM 708 C CA . ARG A 1 97 ? -13.124 -3.773 17.483 1.00 97.81 97 ARG A CA 1
ATOM 709 C C . ARG A 1 97 ? -13.893 -4.848 16.719 1.00 97.81 97 ARG A C 1
ATOM 711 O O . ARG A 1 97 ? -13.280 -5.812 16.263 1.00 97.81 97 ARG A O 1
ATOM 718 N N . ASP A 1 98 ? -15.205 -4.681 16.580 1.00 98.12 98 ASP A N 1
ATOM 719 C CA . ASP A 1 98 ? -16.075 -5.658 15.922 1.00 98.12 98 ASP A CA 1
ATOM 720 C C . ASP A 1 98 ? -15.735 -5.792 14.432 1.00 98.12 98 ASP A C 1
ATOM 722 O O . ASP A 1 98 ? -15.697 -6.900 13.893 1.00 98.12 98 ASP A O 1
ATOM 726 N N . GLU A 1 99 ? -15.388 -4.686 13.774 1.00 97.00 99 GLU A N 1
ATOM 727 C CA . GLU A 1 99 ? -14.943 -4.705 12.384 1.00 97.00 99 GLU A CA 1
ATOM 728 C C . GLU A 1 99 ? -13.574 -5.389 12.211 1.00 97.00 99 GLU A C 1
ATOM 730 O O . GLU A 1 99 ? -13.378 -6.188 11.287 1.00 97.00 99 GLU A O 1
ATOM 735 N N . LEU A 1 100 ? -12.623 -5.144 13.121 1.00 96.62 100 LEU A N 1
ATOM 736 C CA . LEU A 1 100 ? -11.340 -5.853 13.127 1.00 96.62 100 LEU A CA 1
ATOM 737 C C . LEU A 1 100 ? -11.521 -7.353 13.396 1.00 96.62 100 LEU A C 1
ATOM 739 O O . LEU A 1 100 ? -10.850 -8.167 12.759 1.00 96.62 100 LEU A O 1
ATOM 743 N N . ALA A 1 101 ? -12.441 -7.731 14.286 1.00 97.50 101 ALA A N 1
ATOM 744 C CA . ALA A 1 101 ? -12.782 -9.127 14.548 1.00 97.50 101 ALA A CA 1
ATOM 745 C C . ALA A 1 101 ? -13.387 -9.805 13.308 1.00 97.50 101 ALA A C 1
ATOM 747 O O . ALA A 1 101 ? -12.949 -10.892 12.932 1.00 97.50 101 ALA A O 1
ATOM 748 N N . ALA A 1 102 ? -14.308 -9.136 12.609 1.00 96.94 102 ALA A N 1
ATOM 749 C CA . ALA A 1 102 ? -14.858 -9.631 11.348 1.00 96.94 102 ALA A CA 1
ATOM 750 C C . ALA A 1 102 ? -13.775 -9.776 10.262 1.00 96.94 102 ALA A C 1
ATOM 752 O O . ALA A 1 102 ? -13.747 -10.774 9.540 1.00 96.94 102 ALA A O 1
ATOM 753 N N . SER A 1 103 ? -12.844 -8.819 10.181 1.00 96.25 103 SER A N 1
ATOM 754 C CA . SER A 1 103 ? -11.702 -8.863 9.254 1.00 96.25 103 SER A CA 1
ATOM 755 C C . SER A 1 103 ? -10.772 -10.047 9.553 1.00 96.25 103 SER A C 1
ATOM 757 O O . SER A 1 103 ? -10.326 -10.746 8.641 1.00 96.25 103 SER A O 1
ATOM 759 N N . LEU A 1 104 ? -10.505 -10.299 10.838 1.00 95.94 104 LEU A N 1
ATOM 760 C CA . LEU A 1 104 ? -9.709 -11.428 11.312 1.00 95.94 104 LEU A CA 1
ATOM 761 C C . LEU A 1 104 ? -10.360 -12.770 10.952 1.00 95.94 104 LEU A C 1
ATOM 763 O O . LEU A 1 104 ? -9.683 -13.668 10.451 1.00 95.94 104 LEU A O 1
ATOM 767 N N . ASP A 1 105 ? -11.665 -12.906 11.174 1.00 95.94 105 ASP A N 1
ATOM 768 C CA . ASP A 1 105 ? -12.396 -14.136 10.866 1.00 95.94 105 ASP A CA 1
ATOM 769 C C . ASP A 1 105 ? -12.497 -14.387 9.355 1.00 95.94 105 ASP A C 1
ATOM 771 O O . ASP A 1 105 ? -12.344 -15.527 8.909 1.00 95.94 105 ASP A O 1
ATOM 775 N N . ALA A 1 106 ? -12.655 -13.331 8.553 1.00 95.00 106 ALA A N 1
ATOM 776 C CA . ALA A 1 106 ? -12.609 -13.429 7.097 1.00 95.00 106 ALA A CA 1
ATOM 777 C C . ALA A 1 106 ? -11.241 -13.933 6.602 1.00 95.00 106 ALA A C 1
ATOM 779 O O . ALA A 1 106 ? -11.185 -14.826 5.755 1.00 95.00 106 ALA A O 1
ATOM 780 N N . LEU A 1 107 ? -10.135 -13.426 7.160 1.00 91.12 107 LEU A N 1
ATOM 781 C CA . LEU A 1 107 ? -8.795 -13.912 6.816 1.00 91.12 107 LEU A CA 1
ATOM 782 C C . LEU A 1 107 ? -8.554 -15.359 7.252 1.00 91.12 107 LEU A C 1
ATOM 784 O O . LEU A 1 107 ? -7.985 -16.132 6.485 1.00 91.12 107 LEU A O 1
ATOM 788 N N . ARG A 1 108 ? -9.016 -15.753 8.446 1.00 92.25 108 ARG A N 1
ATOM 789 C CA . ARG A 1 108 ? -8.926 -17.145 8.929 1.00 92.25 108 ARG A CA 1
ATOM 790 C C . ARG A 1 108 ? -9.622 -18.142 8.009 1.00 92.25 108 ARG A C 1
ATOM 792 O O . ARG A 1 108 ? -9.216 -19.300 7.953 1.00 92.25 108 ARG A O 1
ATOM 799 N N . ALA A 1 109 ? -10.666 -17.712 7.303 1.00 91.62 109 ALA A N 1
ATOM 800 C CA . ALA A 1 109 ? -11.380 -18.559 6.357 1.00 91.62 109 ALA A CA 1
ATOM 801 C C . ALA A 1 109 ? -10.551 -18.886 5.099 1.00 91.62 109 ALA A C 1
ATOM 803 O O . ALA A 1 109 ? -10.865 -19.851 4.397 1.00 91.62 109 ALA A O 1
ATOM 804 N N . ILE A 1 110 ? -9.484 -18.130 4.813 1.00 88.25 110 ILE A N 1
ATOM 805 C CA . ILE A 1 110 ? -8.553 -18.448 3.729 1.00 88.25 110 ILE A CA 1
ATOM 806 C C . ILE A 1 110 ? -7.503 -19.431 4.250 1.00 88.25 110 ILE A C 1
ATOM 808 O O . ILE A 1 110 ? -6.527 -19.055 4.896 1.00 88.25 110 ILE A O 1
ATOM 812 N N . ALA A 1 111 ? -7.688 -20.710 3.927 1.00 78.81 111 ALA A N 1
ATOM 813 C CA . ALA A 1 111 ? -6.741 -21.748 4.309 1.00 78.81 111 ALA A CA 1
ATOM 814 C C . ALA A 1 111 ? -5.415 -21.620 3.522 1.00 78.81 111 ALA A C 1
ATOM 816 O O . ALA A 1 111 ? -5.448 -21.588 2.284 1.00 78.81 111 ALA A O 1
ATOM 817 N N . PRO A 1 112 ? -4.255 -21.580 4.206 1.00 86.06 112 PRO A N 1
ATOM 818 C CA . PRO A 1 112 ? -2.955 -21.743 3.567 1.00 86.06 112 PRO A CA 1
ATOM 819 C C . PRO A 1 112 ? -2.787 -23.189 3.079 1.00 86.06 112 PRO A C 1
ATOM 821 O O . PRO A 1 112 ? -3.303 -24.129 3.683 1.00 86.06 112 PRO A O 1
ATOM 824 N N . GLU A 1 113 ? -2.058 -23.372 1.980 1.00 82.94 113 GLU A N 1
ATOM 825 C CA . GLU A 1 113 ? -1.907 -24.685 1.329 1.00 82.94 113 GLU A CA 1
ATOM 826 C C . GLU A 1 113 ? -0.787 -25.535 1.943 1.00 82.94 113 GLU A C 1
ATOM 828 O O . GLU A 1 113 ? -0.795 -26.761 1.824 1.00 82.94 113 GLU A O 1
ATOM 833 N N . ASP A 1 114 ? 0.156 -24.900 2.640 1.00 88.00 114 ASP A N 1
ATOM 834 C CA . ASP A 1 114 ? 1.293 -25.565 3.260 1.00 88.00 114 ASP A CA 1
ATOM 835 C C . ASP A 1 114 ? 1.631 -25.005 4.650 1.00 88.00 114 ASP A C 1
ATOM 837 O O . ASP A 1 114 ? 1.236 -23.906 5.051 1.00 88.00 114 ASP A O 1
ATOM 841 N N . ALA A 1 115 ? 2.392 -25.799 5.406 1.00 88.12 115 ALA A N 1
ATOM 842 C CA . ALA A 1 115 ? 2.751 -25.495 6.785 1.00 88.12 115 ALA A CA 1
ATOM 843 C C . ALA A 1 115 ? 3.730 -24.317 6.927 1.00 88.12 115 ALA A C 1
ATOM 845 O O . ALA A 1 115 ? 3.860 -23.776 8.024 1.00 88.12 115 ALA A O 1
ATOM 846 N N . HIS A 1 116 ? 4.476 -23.956 5.879 1.00 86.69 116 HIS A N 1
ATOM 847 C CA . HIS A 1 116 ? 5.366 -22.799 5.907 1.00 86.69 116 HIS A CA 1
ATOM 848 C C . HIS A 1 116 ? 4.553 -21.506 5.794 1.00 86.69 116 HIS A C 1
ATOM 850 O O . HIS A 1 116 ? 4.659 -20.662 6.684 1.00 86.69 116 HIS A O 1
ATOM 856 N N . THR A 1 117 ? 3.668 -21.406 4.799 1.00 88.44 117 THR A N 1
ATOM 857 C CA . THR A 1 117 ? 2.699 -20.308 4.672 1.00 88.44 117 THR A CA 1
ATOM 858 C C . THR A 1 117 ? 1.823 -20.204 5.918 1.00 88.44 117 THR A C 1
ATOM 860 O O . THR A 1 117 ? 1.643 -19.105 6.437 1.00 88.44 117 THR A O 1
ATOM 863 N N . ALA A 1 118 ? 1.354 -21.331 6.467 1.00 91.50 118 ALA A N 1
ATOM 864 C CA . ALA A 1 118 ? 0.515 -21.334 7.666 1.00 91.50 118 ALA A CA 1
ATOM 865 C C . ALA A 1 118 ? 1.161 -20.634 8.868 1.00 91.50 118 ALA A C 1
ATOM 867 O O . ALA A 1 118 ? 0.510 -19.819 9.507 1.00 91.50 118 ALA A O 1
ATOM 868 N N . ARG A 1 119 ? 2.457 -20.858 9.128 1.00 93.19 119 ARG A N 1
ATOM 869 C CA . ARG A 1 119 ? 3.146 -20.197 10.251 1.00 93.19 119 ARG A CA 1
ATOM 870 C C . ARG A 1 119 ? 3.197 -18.680 10.103 1.00 93.19 119 ARG A C 1
ATOM 872 O O . ARG A 1 119 ? 3.016 -17.970 11.083 1.00 93.19 119 ARG A O 1
ATOM 879 N N . HIS A 1 120 ? 3.451 -18.185 8.893 1.00 94.38 120 HIS A N 1
ATOM 880 C CA . HIS A 1 120 ? 3.465 -16.744 8.647 1.00 94.38 120 HIS A CA 1
ATOM 881 C C . HIS A 1 120 ? 2.058 -16.146 8.738 1.00 94.38 120 HIS A C 1
ATOM 883 O O . HIS A 1 120 ? 1.898 -15.045 9.258 1.00 94.38 120 HIS A O 1
ATOM 889 N N . VAL A 1 121 ? 1.035 -16.881 8.289 1.00 94.12 121 VAL A N 1
ATOM 890 C CA . VAL A 1 121 ? -0.367 -16.487 8.481 1.00 94.12 121 VAL A CA 1
ATOM 891 C C . VAL A 1 121 ? -0.692 -16.409 9.972 1.00 94.12 121 VAL A C 1
ATOM 893 O O . VAL A 1 121 ? -1.222 -15.393 10.407 1.00 94.12 121 VAL A O 1
ATOM 896 N N . ASP A 1 122 ? -0.302 -17.404 10.771 1.00 95.12 122 ASP A N 1
ATOM 897 C CA . ASP A 1 122 ? -0.516 -17.408 12.223 1.00 95.12 122 ASP A CA 1
ATOM 898 C C . ASP A 1 122 ? 0.121 -16.187 12.905 1.00 95.12 122 ASP A C 1
ATOM 900 O O . ASP A 1 122 ? -0.510 -15.574 13.767 1.00 95.12 122 ASP A O 1
ATOM 904 N N . THR A 1 123 ? 1.326 -15.774 12.486 1.00 95.25 123 THR A N 1
ATOM 905 C CA . THR A 1 123 ? 1.959 -14.531 12.963 1.00 95.25 123 THR A CA 1
ATOM 906 C C . THR A 1 123 ? 1.087 -13.306 12.683 1.00 95.25 123 THR A C 1
ATOM 908 O O . THR A 1 123 ? 0.866 -12.494 13.580 1.00 95.25 123 THR A O 1
ATOM 911 N N . LEU A 1 124 ? 0.550 -13.166 11.469 1.00 94.62 124 LEU A N 1
ATOM 912 C CA . LEU A 1 124 ? -0.295 -12.018 11.121 1.00 94.62 124 LEU A CA 1
ATOM 913 C C . LEU A 1 124 ? -1.658 -12.057 11.824 1.00 94.62 124 LEU A C 1
ATOM 915 O O . LEU A 1 124 ? -2.170 -11.018 12.236 1.00 94.62 124 LEU A O 1
ATOM 919 N N . LEU A 1 125 ? -2.237 -13.246 12.008 1.00 94.81 125 LEU A N 1
ATOM 920 C CA . LEU A 1 125 ? -3.471 -13.421 12.775 1.00 94.81 125 LEU A CA 1
ATOM 921 C C . LEU A 1 125 ? -3.267 -13.096 14.263 1.00 94.81 125 LEU A C 1
ATOM 923 O O . LEU A 1 125 ? -4.183 -12.576 14.902 1.00 94.81 125 LEU A O 1
ATOM 927 N N . ALA A 1 126 ? -2.084 -13.377 14.816 1.00 95.81 126 ALA A N 1
ATOM 928 C CA . ALA A 1 126 ? -1.721 -12.996 16.177 1.00 95.81 126 ALA A CA 1
ATOM 929 C C . ALA A 1 126 ? -1.559 -11.473 16.324 1.00 95.81 126 ALA A C 1
ATOM 931 O O . ALA A 1 126 ? -2.084 -10.911 17.281 1.00 95.81 126 ALA A O 1
ATOM 932 N N . ASP A 1 127 ? -0.923 -10.790 15.364 1.00 95.12 127 ASP A N 1
ATOM 933 C CA . ASP A 1 127 ? -0.857 -9.318 15.351 1.00 95.12 127 ASP A CA 1
ATOM 934 C C . ASP A 1 127 ? -2.256 -8.685 15.249 1.00 95.12 127 ASP A C 1
ATOM 936 O O . ASP A 1 127 ? -2.604 -7.773 15.999 1.00 95.12 127 ASP A O 1
ATOM 940 N N . ALA A 1 128 ? -3.106 -9.210 14.369 1.00 94.88 128 ALA A N 1
ATOM 941 C CA . ALA A 1 128 ? -4.492 -8.777 14.251 1.00 94.88 128 ALA A CA 1
ATOM 942 C C . ALA A 1 128 ? -5.283 -8.961 15.557 1.00 94.88 128 ALA A C 1
ATOM 944 O O . ALA A 1 128 ? -6.042 -8.074 15.953 1.00 94.88 128 ALA A O 1
ATOM 945 N N . ARG A 1 129 ? -5.084 -10.088 16.251 1.00 96.75 129 ARG A N 1
ATOM 946 C CA . ARG A 1 129 ? -5.696 -10.335 17.561 1.00 96.75 129 ARG A CA 1
ATOM 947 C C . ARG A 1 129 ? -5.194 -9.356 18.617 1.00 96.75 129 ARG A C 1
ATOM 949 O O . ARG A 1 129 ? -6.023 -8.761 19.292 1.00 96.75 129 ARG A O 1
ATOM 956 N N . HIS A 1 130 ? -3.887 -9.120 18.687 1.00 95.81 130 HIS A N 1
ATOM 957 C CA . HIS A 1 130 ? -3.293 -8.140 19.602 1.00 95.81 130 HIS A CA 1
ATOM 958 C C . HIS A 1 130 ? -3.942 -6.756 19.449 1.00 95.81 130 HIS A C 1
ATOM 960 O O . HIS A 1 130 ? -4.284 -6.098 20.427 1.00 95.81 130 HIS A O 1
ATOM 966 N N . LYS A 1 131 ? -4.231 -6.328 18.214 1.00 94.50 131 LYS A N 1
ATOM 967 C CA . LYS A 1 131 ? -4.936 -5.059 17.969 1.00 94.50 131 LYS A CA 1
ATOM 968 C C . LYS A 1 131 ? -6.362 -5.027 18.498 1.00 94.50 131 LYS A C 1
ATOM 970 O O . LYS A 1 131 ? -6.806 -3.945 18.882 1.00 94.50 131 LYS A O 1
ATOM 975 N N . ILE A 1 132 ? -7.074 -6.151 18.478 1.00 96.56 132 ILE A N 1
ATOM 976 C CA . ILE A 1 132 ? -8.411 -6.288 19.069 1.00 96.56 132 ILE A CA 1
ATOM 977 C C . ILE A 1 132 ? -8.296 -6.193 20.593 1.00 96.56 132 ILE A C 1
ATOM 979 O O . ILE A 1 132 ? -9.007 -5.386 21.188 1.00 96.56 132 ILE A O 1
ATOM 983 N N . ASP A 1 133 ? -7.337 -6.904 21.188 1.00 96.44 133 ASP A N 1
ATOM 984 C CA . ASP A 1 133 ? -7.082 -6.896 22.634 1.00 96.44 133 ASP A CA 1
ATOM 985 C C . ASP A 1 133 ? -6.748 -5.474 23.134 1.00 96.44 133 ASP A C 1
ATOM 987 O O . ASP A 1 133 ? -7.237 -5.045 24.180 1.00 96.44 133 ASP A O 1
ATOM 991 N N . ILE A 1 134 ? -6.015 -4.673 22.342 1.00 94.50 134 ILE A N 1
ATOM 992 C CA . ILE A 1 134 ? -5.812 -3.240 22.620 1.00 94.50 134 ILE A CA 1
ATOM 993 C C . ILE A 1 134 ? -7.151 -2.494 22.704 1.00 94.50 134 ILE A C 1
ATOM 995 O O . ILE A 1 134 ? -7.348 -1.734 23.652 1.00 94.50 134 ILE A O 1
ATOM 999 N N . ARG A 1 135 ? -8.074 -2.666 21.738 1.00 94.94 135 ARG A N 1
ATOM 1000 C CA . ARG A 1 135 ? -9.384 -1.979 21.787 1.00 94.94 135 ARG A CA 1
ATOM 1001 C C . ARG A 1 135 ? -10.170 -2.414 23.019 1.00 94.94 135 ARG A C 1
ATOM 1003 O O . ARG A 1 135 ? -10.740 -1.558 23.685 1.00 94.94 135 ARG A O 1
ATOM 1010 N N . GLU A 1 136 ? -10.180 -3.705 23.333 1.00 96.50 136 GLU A N 1
ATOM 1011 C CA . GLU A 1 136 ? -10.875 -4.247 24.506 1.00 96.50 136 GLU A CA 1
ATOM 1012 C C . GLU A 1 136 ? -10.334 -3.643 25.809 1.00 96.50 136 GLU A C 1
ATOM 1014 O O . GLU A 1 136 ? -11.101 -3.087 26.595 1.00 96.50 136 GLU A O 1
ATOM 1019 N N . ALA A 1 137 ? -9.012 -3.609 25.986 1.00 95.19 137 ALA A N 1
ATOM 1020 C CA . ALA A 1 137 ? -8.399 -2.986 27.157 1.00 95.19 137 ALA A CA 1
ATOM 1021 C C . ALA A 1 137 ? -8.690 -1.477 27.248 1.00 95.19 137 ALA A C 1
ATOM 1023 O O . ALA A 1 137 ? -8.899 -0.938 28.338 1.00 95.19 137 ALA A O 1
ATOM 1024 N N . ARG A 1 138 ? -8.734 -0.767 26.111 1.00 95.12 138 ARG A N 1
ATOM 1025 C CA . ARG A 1 138 ? -9.123 0.653 26.075 1.00 95.12 138 ARG A CA 1
ATOM 1026 C C . ARG A 1 138 ? -10.589 0.873 26.435 1.00 95.12 138 ARG A C 1
ATOM 1028 O O . ARG A 1 138 ? -10.884 1.842 27.130 1.00 95.12 138 ARG A O 1
ATOM 1035 N N . LEU A 1 139 ? -11.487 -0.010 26.009 1.00 95.75 139 LEU A N 1
ATOM 1036 C CA . LEU A 1 139 ? -12.900 0.038 26.386 1.00 95.75 139 LEU A CA 1
ATOM 1037 C C . LEU A 1 139 ? -13.076 -0.142 27.898 1.00 95.75 139 LEU A C 1
ATOM 1039 O O . LEU A 1 139 ? -13.755 0.666 28.533 1.00 95.75 139 LEU A O 1
ATOM 1043 N N . ASP A 1 140 ? -12.374 -1.105 28.497 1.00 93.06 140 ASP A N 1
ATOM 1044 C CA . ASP A 1 140 ? -12.382 -1.325 29.949 1.00 93.06 140 ASP A CA 1
ATOM 1045 C C . ASP A 1 140 ? -11.829 -0.131 30.747 1.00 93.06 140 ASP A C 1
ATOM 1047 O O . ASP A 1 140 ? -12.184 0.074 31.914 1.00 93.06 140 ASP A O 1
ATOM 1051 N N . LEU A 1 141 ? -10.930 0.655 30.148 1.00 91.81 141 LEU A N 1
ATOM 1052 C CA . LEU A 1 141 ? -10.440 1.905 30.730 1.00 91.81 141 LEU A CA 1
ATOM 1053 C C . LEU A 1 141 ? -11.478 3.022 30.620 1.00 91.81 141 LEU A C 1
ATOM 1055 O O . LEU A 1 141 ? -11.701 3.728 31.602 1.00 91.81 141 LEU A O 1
ATOM 1059 N N . LEU A 1 142 ? -12.133 3.189 29.468 1.00 93.50 142 LEU A N 1
ATOM 1060 C CA . LEU A 1 142 ? -13.183 4.204 29.300 1.00 93.50 142 LEU A CA 1
ATOM 1061 C C . LEU A 1 142 ? -14.379 3.956 30.223 1.00 93.50 142 LEU A C 1
ATOM 1063 O O . LEU A 1 142 ? -14.927 4.907 30.774 1.00 93.50 142 LEU A O 1
ATOM 1067 N N . ALA A 1 143 ? -14.726 2.692 30.474 1.00 91.12 143 ALA A N 1
ATOM 1068 C CA . ALA A 1 143 ? -15.785 2.312 31.411 1.00 91.12 143 ALA A CA 1
ATOM 1069 C C . ALA A 1 143 ? -15.519 2.748 32.868 1.00 91.12 143 ALA A C 1
ATOM 1071 O O . ALA A 1 143 ? -16.427 2.706 33.695 1.00 91.12 143 ALA A O 1
ATOM 1072 N N . ARG A 1 144 ? -14.281 3.149 33.187 1.00 88.25 144 ARG A N 1
ATOM 1073 C CA . ARG A 1 144 ? -13.830 3.591 34.516 1.00 88.25 144 ARG A CA 1
ATOM 1074 C C . ARG A 1 144 ? -13.273 5.020 34.495 1.00 88.25 144 ARG A C 1
ATOM 1076 O O . ARG A 1 144 ? -12.479 5.373 35.362 1.00 88.25 144 ARG A O 1
ATOM 1083 N N . ALA A 1 145 ? -13.638 5.829 33.495 1.00 84.38 145 ALA A N 1
ATOM 1084 C CA . ALA A 1 145 ? -13.123 7.192 33.310 1.00 84.38 145 ALA A CA 1
ATOM 1085 C C . ALA A 1 145 ? -13.442 8.159 34.467 1.00 84.38 145 ALA A C 1
ATOM 1087 O O . ALA A 1 145 ? -12.804 9.201 34.589 1.00 84.38 145 ALA A O 1
ATOM 1088 N N . ASP A 1 146 ? -14.401 7.816 35.328 1.00 83.88 146 ASP A N 1
ATOM 1089 C CA . ASP A 1 146 ? -14.765 8.558 36.536 1.00 83.88 146 ASP A CA 1
ATOM 1090 C C . ASP A 1 146 ? -13.905 8.205 37.766 1.00 83.88 146 ASP A C 1
ATOM 1092 O O . ASP A 1 146 ? -14.035 8.843 38.817 1.00 83.88 146 ASP A O 1
ATOM 1096 N N . ALA A 1 147 ? -13.019 7.210 37.658 1.00 83.81 147 ALA A N 1
ATOM 1097 C CA . ALA A 1 147 ? -12.138 6.812 38.746 1.00 83.81 147 ALA A CA 1
ATOM 1098 C C . ALA A 1 147 ? -11.070 7.891 39.039 1.00 83.81 147 ALA A C 1
ATOM 1100 O O . ALA A 1 147 ? -10.476 8.456 38.119 1.00 83.81 147 ALA A O 1
ATOM 1101 N N . PRO A 1 148 ? -10.768 8.170 40.321 1.00 76.81 148 PRO A N 1
ATOM 1102 C CA . PRO A 1 148 ? -9.840 9.235 40.714 1.00 76.81 148 PRO A CA 1
ATOM 1103 C C . PRO A 1 148 ? -8.374 8.974 40.325 1.00 76.81 148 PRO A C 1
ATOM 1105 O O . PRO A 1 148 ? -7.576 9.908 40.313 1.00 76.81 148 PRO A O 1
ATOM 1108 N N . ASP A 1 149 ? -8.009 7.726 40.038 1.00 80.81 149 ASP A N 1
ATOM 1109 C CA . ASP A 1 149 ? -6.688 7.276 39.587 1.00 80.81 149 ASP A CA 1
ATOM 1110 C C . ASP A 1 149 ? -6.657 6.922 38.092 1.00 80.81 149 ASP A C 1
ATOM 1112 O O . ASP A 1 149 ? -5.703 6.301 37.614 1.00 80.81 149 ASP A O 1
ATOM 1116 N N . TRP A 1 150 ? -7.691 7.312 37.343 1.00 85.50 150 TRP A N 1
ATOM 1117 C CA . TRP A 1 150 ? -7.762 7.033 35.920 1.00 85.50 150 TRP A CA 1
ATOM 1118 C C . TRP A 1 150 ? -6.608 7.687 35.159 1.00 85.50 150 TRP A C 1
ATOM 1120 O O . TRP A 1 150 ? -6.306 8.872 35.315 1.00 85.50 150 TRP A O 1
ATOM 1130 N N . GLN A 1 151 ? -5.997 6.907 34.274 1.00 84.00 151 GLN A N 1
ATOM 1131 C CA . GLN A 1 151 ? -4.992 7.373 33.332 1.00 84.00 151 GLN A CA 1
ATOM 1132 C C . GLN A 1 151 ? -5.165 6.641 32.006 1.00 84.00 151 GLN A C 1
ATOM 1134 O O . GLN A 1 151 ? -5.503 5.457 31.979 1.00 84.00 151 GLN A O 1
ATOM 1139 N N . TRP A 1 152 ? -4.881 7.331 30.904 1.00 87.75 152 TRP A N 1
ATOM 1140 C CA . TRP A 1 152 ? -4.779 6.705 29.592 1.00 87.75 152 TRP A CA 1
ATOM 1141 C C . TRP A 1 152 ? -3.325 6.270 29.360 1.00 87.75 152 TRP A C 1
ATOM 1143 O O . TRP A 1 152 ? -2.485 7.116 29.047 1.00 87.75 152 TRP A O 1
ATOM 1153 N N . PRO A 1 153 ? -2.974 4.981 29.533 1.00 84.56 153 PRO A N 1
ATOM 1154 C CA . PRO A 1 153 ? -1.592 4.539 29.381 1.00 84.56 153 PRO A CA 1
ATOM 1155 C C . PRO A 1 153 ? -1.152 4.604 27.914 1.00 84.56 153 PRO A C 1
ATOM 1157 O O . PRO A 1 153 ? -1.972 4.730 27.006 1.00 84.56 153 PRO A O 1
ATOM 1160 N N . LEU A 1 154 ? 0.146 4.467 27.654 1.00 84.94 154 LEU A N 1
ATOM 1161 C CA . LEU A 1 154 ? 0.625 4.047 26.332 1.00 84.94 154 LEU A CA 1
ATOM 1162 C C . LEU A 1 154 ? 0.260 2.574 26.093 1.00 84.94 154 LEU A C 1
ATOM 1164 O O . LEU A 1 154 ? -0.098 1.871 27.034 1.00 84.94 154 LEU A O 1
ATOM 1168 N N . GLU A 1 155 ? 0.366 2.093 24.853 1.00 80.38 155 GLU A N 1
ATOM 1169 C CA . GLU A 1 155 ? 0.122 0.674 24.536 1.00 80.38 155 GLU A CA 1
ATOM 1170 C C . GLU A 1 155 ? 0.961 -0.266 25.417 1.00 80.38 155 GLU A C 1
ATOM 1172 O O . GLU A 1 155 ? 0.428 -1.207 25.989 1.00 80.38 155 GLU A O 1
ATOM 1177 N N . THR A 1 156 ? 2.236 0.063 25.642 1.00 81.50 156 THR A N 1
ATOM 1178 C CA . THR A 1 156 ? 3.154 -0.702 26.506 1.00 81.50 156 THR A CA 1
ATOM 1179 C C . THR A 1 156 ? 2.759 -0.730 27.986 1.00 81.50 156 THR A C 1
ATOM 1181 O O . THR A 1 156 ? 3.403 -1.413 28.774 1.00 81.50 156 THR A O 1
ATOM 1184 N N . GLY A 1 157 ? 1.779 0.080 28.395 1.00 83.81 157 GLY A N 1
ATOM 1185 C CA . GLY A 1 157 ? 1.241 0.112 29.754 1.00 83.81 157 GLY A CA 1
ATOM 1186 C C . GLY A 1 157 ? -0.117 -0.577 29.893 1.00 83.81 157 GLY A C 1
ATOM 1187 O O . GLY A 1 157 ? -0.705 -0.498 30.969 1.00 83.81 157 GLY A O 1
ATOM 1188 N N . LEU A 1 158 ? -0.640 -1.194 28.827 1.00 87.75 158 LEU A N 1
ATOM 1189 C CA . LEU A 1 158 ? -1.852 -2.008 28.883 1.00 87.75 158 LEU A CA 1
ATOM 1190 C C . LEU A 1 158 ? -1.519 -3.407 29.415 1.00 87.75 158 LEU A C 1
ATOM 1192 O O . LEU A 1 158 ? -0.508 -3.994 29.039 1.00 87.75 158 LEU A O 1
ATOM 1196 N N . ASP A 1 159 ? -2.389 -3.943 30.269 1.00 89.44 159 ASP A N 1
ATOM 1197 C CA . ASP A 1 159 ? -2.302 -5.324 30.759 1.00 89.44 159 ASP A CA 1
ATOM 1198 C C . ASP A 1 159 ? -2.935 -6.279 29.738 1.00 89.44 159 ASP A C 1
ATOM 1200 O O . ASP A 1 159 ? -4.059 -6.751 29.904 1.00 89.44 159 ASP A O 1
ATOM 1204 N N . ILE A 1 160 ? -2.238 -6.476 28.619 1.00 91.69 160 ILE A N 1
ATOM 1205 C CA . ILE A 1 160 ? -2.631 -7.376 27.530 1.00 91.69 160 ILE A CA 1
ATOM 1206 C C . ILE A 1 160 ? -1.448 -8.270 27.137 1.00 91.69 160 ILE A C 1
ATOM 1208 O O . ILE A 1 160 ? -0.297 -7.885 27.363 1.00 91.69 160 ILE A O 1
ATOM 1212 N N . PRO A 1 161 ? -1.692 -9.462 26.560 1.00 90.38 161 PRO A N 1
ATOM 1213 C CA . PRO A 1 161 ? -0.621 -10.305 26.040 1.00 90.38 161 PRO A CA 1
ATOM 1214 C C . PRO A 1 161 ? 0.263 -9.546 25.044 1.00 90.38 161 PRO A C 1
ATOM 1216 O O . PRO A 1 161 ? -0.235 -8.760 24.245 1.00 90.38 161 PRO A O 1
ATOM 1219 N N . GLU A 1 162 ? 1.573 -9.797 25.067 1.00 90.50 162 GLU A N 1
ATOM 1220 C CA . GLU A 1 162 ? 2.465 -9.240 24.049 1.00 90.50 162 GLU A CA 1
ATOM 1221 C C . GLU A 1 162 ? 2.147 -9.849 22.675 1.00 90.50 162 GLU A C 1
ATOM 1223 O O . GLU A 1 162 ? 2.077 -11.073 22.517 1.00 90.50 162 GLU A O 1
ATOM 1228 N N . GLY A 1 163 ? 1.966 -8.984 21.677 1.00 91.81 163 GLY A N 1
ATOM 1229 C CA . GLY A 1 163 ? 1.849 -9.381 20.280 1.00 91.81 163 GLY A CA 1
ATOM 1230 C C . GLY A 1 163 ? 3.197 -9.768 19.653 1.00 91.81 163 GLY A C 1
ATOM 1231 O O . GLY A 1 163 ? 4.254 -9.600 20.268 1.00 91.81 163 GLY A O 1
ATOM 1232 N N . PRO A 1 164 ? 3.187 -10.261 18.401 1.00 94.62 164 PRO A N 1
ATOM 1233 C CA . PRO A 1 164 ? 4.410 -10.500 17.642 1.00 94.62 164 PRO A CA 1
ATOM 1234 C C . PRO A 1 164 ? 5.253 -9.227 17.510 1.00 94.62 164 PRO A C 1
ATOM 1236 O O . PRO A 1 164 ? 4.731 -8.118 17.381 1.00 94.62 164 PRO A O 1
ATOM 1239 N N . SER A 1 165 ? 6.573 -9.379 17.485 1.00 95.00 165 SER A N 1
ATOM 1240 C CA . SER A 1 165 ? 7.478 -8.252 17.275 1.00 95.00 165 SER A CA 1
ATOM 1241 C C . SER A 1 165 ? 7.356 -7.681 15.858 1.00 95.00 165 SER A C 1
ATOM 1243 O O . SER A 1 165 ? 7.051 -8.389 14.896 1.00 95.00 165 SER A O 1
ATOM 1245 N N . GLY A 1 166 ? 7.697 -6.399 15.687 1.00 92.62 166 GLY A N 1
ATOM 1246 C CA . GLY A 1 166 ? 7.683 -5.760 14.365 1.00 92.62 166 GLY A CA 1
ATOM 1247 C C . GLY A 1 166 ? 8.569 -6.464 13.326 1.00 92.62 166 GLY A C 1
ATOM 1248 O O . GLY A 1 166 ? 8.230 -6.491 12.147 1.00 92.62 166 GLY A O 1
ATOM 1249 N N . ALA A 1 167 ? 9.670 -7.089 13.757 1.00 94.94 167 ALA A N 1
ATOM 1250 C CA . ALA A 1 167 ? 10.539 -7.864 12.873 1.00 94.94 167 ALA A CA 1
ATOM 1251 C C . ALA A 1 167 ? 9.882 -9.173 12.400 1.00 94.94 167 ALA A C 1
ATOM 1253 O O . ALA A 1 167 ? 10.048 -9.556 11.243 1.00 94.94 167 ALA A O 1
ATOM 1254 N N . GLU A 1 168 ? 9.124 -9.848 13.269 1.00 96.06 168 GLU A N 1
ATOM 1255 C CA . GLU A 1 168 ? 8.367 -11.054 12.907 1.00 96.06 168 GLU A CA 1
ATOM 1256 C C . GLU A 1 168 ? 7.225 -10.725 11.942 1.00 96.06 168 GLU A C 1
ATOM 1258 O O . GLU A 1 168 ? 7.019 -11.452 10.969 1.00 96.06 168 GLU A O 1
ATOM 1263 N N . ILE A 1 169 ? 6.533 -9.606 12.172 1.00 95.44 169 ILE A N 1
ATOM 1264 C CA . ILE A 1 169 ? 5.458 -9.119 11.299 1.00 95.44 169 ILE A CA 1
ATOM 1265 C C . ILE A 1 169 ? 6.007 -8.781 9.907 1.00 95.44 169 ILE A C 1
ATOM 1267 O O . ILE A 1 169 ? 5.479 -9.270 8.909 1.00 95.44 169 ILE A O 1
ATOM 1271 N N . GLU A 1 170 ? 7.098 -8.011 9.824 1.00 93.75 170 GLU A N 1
ATOM 1272 C CA . GLU A 1 170 ? 7.725 -7.665 8.541 1.00 93.75 170 GLU A CA 1
ATOM 1273 C C . GLU A 1 170 ? 8.196 -8.921 7.795 1.00 93.75 170 GLU A C 1
ATOM 1275 O O . GLU A 1 170 ? 7.924 -9.078 6.605 1.00 93.75 170 GLU A O 1
ATOM 1280 N N . ALA A 1 171 ? 8.834 -9.867 8.492 1.00 93.44 171 ALA A N 1
ATOM 1281 C CA . ALA A 1 171 ? 9.247 -11.131 7.890 1.00 93.44 171 ALA A CA 1
ATOM 1282 C C . ALA A 1 171 ? 8.052 -11.938 7.351 1.00 93.44 171 ALA A C 1
ATOM 1284 O O . ALA A 1 171 ? 8.143 -12.509 6.263 1.00 93.44 171 ALA A O 1
ATOM 1285 N N . ALA A 1 172 ? 6.927 -11.965 8.073 1.00 94.25 172 ALA A N 1
ATOM 1286 C CA . ALA A 1 172 ? 5.704 -12.617 7.616 1.00 94.25 172 ALA A CA 1
ATOM 1287 C C . ALA A 1 172 ? 5.097 -11.917 6.389 1.00 94.25 172 ALA A C 1
ATOM 1289 O O . ALA A 1 172 ? 4.725 -12.598 5.433 1.00 94.25 172 ALA A O 1
ATOM 1290 N N . TRP A 1 173 ? 5.054 -10.579 6.356 1.00 93.81 173 TRP A N 1
ATOM 1291 C CA . TRP A 1 173 ? 4.588 -9.837 5.180 1.00 93.81 173 TRP A CA 1
ATOM 1292 C C . TRP A 1 173 ? 5.432 -10.115 3.940 1.00 93.81 173 TRP A C 1
ATOM 1294 O O . TRP A 1 173 ? 4.875 -10.300 2.857 1.00 93.81 173 TRP A O 1
ATOM 1304 N N . GLN A 1 174 ? 6.756 -10.165 4.082 1.00 91.75 174 GLN A N 1
ATOM 1305 C CA . GLN A 1 174 ? 7.654 -10.491 2.975 1.00 91.75 174 GLN A CA 1
ATOM 1306 C C . GLN A 1 174 ? 7.440 -11.934 2.499 1.00 91.75 174 GLN A C 1
ATOM 1308 O O . GLN A 1 174 ? 7.240 -12.163 1.307 1.00 91.75 174 GLN A O 1
ATOM 1313 N N . ALA A 1 175 ? 7.408 -12.901 3.424 1.00 90.75 175 ALA A N 1
ATOM 1314 C CA . ALA A 1 175 ? 7.252 -14.320 3.100 1.00 90.75 175 ALA A CA 1
ATOM 1315 C C . ALA A 1 175 ? 5.915 -14.639 2.412 1.00 90.75 175 ALA A C 1
ATOM 1317 O O . ALA A 1 175 ? 5.865 -15.479 1.518 1.00 90.75 175 ALA A O 1
ATOM 1318 N N . LEU A 1 176 ? 4.838 -13.953 2.804 1.00 90.94 176 LEU A N 1
ATOM 1319 C CA . LEU A 1 176 ? 3.501 -14.129 2.233 1.00 90.94 176 LEU A CA 1
ATOM 1320 C C . LEU A 1 176 ? 3.260 -13.290 0.972 1.00 90.94 176 LEU A C 1
ATOM 1322 O O . LEU A 1 176 ? 2.188 -13.381 0.378 1.00 90.94 176 LEU A O 1
ATOM 1326 N N . GLY A 1 177 ? 4.213 -12.441 0.573 1.00 89.62 177 GLY A N 1
ATOM 1327 C CA . GLY A 1 177 ? 4.015 -11.499 -0.528 1.00 89.62 177 GLY A CA 1
ATOM 1328 C C . GLY A 1 177 ? 2.909 -10.478 -0.241 1.00 89.62 177 GLY A C 1
ATOM 1329 O O . GLY A 1 177 ? 2.172 -10.108 -1.152 1.00 89.62 177 GLY A O 1
ATOM 1330 N N . PHE A 1 178 ? 2.759 -10.062 1.021 1.00 92.56 178 PHE A N 1
ATOM 1331 C CA . PHE A 1 178 ? 1.838 -9.011 1.481 1.00 92.56 178 PHE A CA 1
ATOM 1332 C C . PHE A 1 178 ? 2.530 -7.660 1.666 1.00 92.56 178 PHE A C 1
ATOM 1334 O O . PHE A 1 178 ? 1.855 -6.637 1.765 1.00 92.56 178 PHE A O 1
ATOM 1341 N N . ALA A 1 179 ? 3.864 -7.644 1.711 1.00 90.44 179 ALA A N 1
ATOM 1342 C CA . ALA A 1 179 ? 4.634 -6.423 1.872 1.00 90.44 179 ALA A CA 1
ATOM 1343 C C . ALA A 1 179 ? 4.282 -5.391 0.787 1.00 90.44 179 ALA A C 1
ATOM 1345 O O . ALA A 1 179 ? 4.354 -5.654 -0.412 1.00 90.44 179 ALA A O 1
ATOM 1346 N N . GLN A 1 180 ? 3.925 -4.197 1.249 1.00 88.50 180 GLN A N 1
ATOM 1347 C CA . GLN A 1 180 ? 3.488 -3.017 0.503 1.00 88.50 180 GLN A CA 1
ATOM 1348 C C . GLN A 1 180 ? 2.201 -3.231 -0.311 1.00 88.50 180 GLN A C 1
ATOM 1350 O O . GLN A 1 180 ? 1.957 -2.514 -1.284 1.00 88.50 180 GLN A O 1
ATOM 1355 N N . ARG A 1 181 ? 1.387 -4.224 0.065 1.00 92.00 181 ARG A N 1
ATOM 1356 C CA . ARG A 1 181 ? 0.133 -4.588 -0.607 1.00 92.00 181 ARG A CA 1
ATOM 1357 C C . ARG A 1 181 ? -1.056 -4.532 0.341 1.00 92.00 181 ARG A C 1
ATOM 1359 O O . ARG A 1 181 ? -0.904 -4.291 1.533 1.00 92.00 181 ARG A O 1
ATOM 1366 N N . ASP A 1 182 ? -2.242 -4.770 -0.210 1.00 93.56 182 ASP A N 1
ATOM 1367 C CA . ASP A 1 182 ? -3.535 -4.602 0.461 1.00 93.56 182 ASP A CA 1
ATOM 1368 C C . ASP A 1 182 ? -3.582 -5.268 1.856 1.00 93.56 182 ASP A C 1
ATOM 1370 O O . ASP A 1 182 ? -4.035 -4.657 2.822 1.00 93.56 182 ASP A O 1
ATOM 1374 N N . CYS A 1 183 ? -3.035 -6.481 2.019 1.00 95.19 183 CYS A N 1
ATOM 1375 C CA . CYS A 1 183 ? -3.038 -7.158 3.323 1.00 95.19 183 CYS A CA 1
ATOM 1376 C C . CYS A 1 183 ? -2.096 -6.570 4.380 1.00 95.19 183 CYS A C 1
ATOM 1378 O O . CYS A 1 183 ? -2.343 -6.785 5.566 1.00 95.19 183 CYS A O 1
ATOM 1380 N N . GLN A 1 184 ? -1.057 -5.815 4.007 1.00 94.62 184 GLN A N 1
ATOM 1381 C CA . GLN A 1 184 ? -0.250 -5.095 4.999 1.00 94.62 184 GLN A CA 1
ATOM 1382 C C . GLN A 1 184 ? -1.091 -4.030 5.721 1.00 94.62 184 GLN A C 1
ATOM 1384 O O . GLN A 1 184 ? -0.886 -3.770 6.907 1.00 94.62 184 GLN A O 1
ATOM 1389 N N . TYR A 1 185 ? -2.050 -3.427 5.017 1.00 92.50 185 TYR A N 1
ATOM 1390 C CA . TYR A 1 185 ? -2.835 -2.305 5.525 1.00 92.50 185 TYR A CA 1
ATOM 1391 C C . TYR A 1 185 ? -4.144 -2.732 6.189 1.00 92.50 185 TYR A C 1
ATOM 1393 O O . TYR A 1 185 ? -4.750 -1.923 6.888 1.00 92.50 185 TYR A O 1
ATOM 1401 N N . LEU A 1 186 ? -4.572 -3.993 6.046 1.00 94.50 186 LEU A N 1
ATOM 1402 C CA . LEU A 1 186 ? -5.892 -4.455 6.489 1.00 94.50 186 LEU A CA 1
ATOM 1403 C C . LEU A 1 186 ? -6.232 -4.090 7.939 1.00 94.50 186 LEU A C 1
ATOM 1405 O O . LEU A 1 186 ? -7.375 -3.749 8.214 1.00 94.50 186 LEU A O 1
ATOM 1409 N N . PHE A 1 187 ? -5.283 -4.140 8.869 1.00 92.25 187 PHE A N 1
ATOM 1410 C CA . PHE A 1 187 ? -5.562 -3.888 10.288 1.00 92.25 187 PHE A CA 1
ATOM 1411 C C . PHE A 1 187 ? -5.183 -2.481 10.774 1.00 92.25 187 PHE A C 1
ATOM 1413 O O . PHE A 1 187 ? -5.283 -2.191 11.968 1.00 92.25 187 PHE A O 1
ATOM 1420 N N . TYR A 1 188 ? -4.757 -1.608 9.860 1.00 89.25 188 TYR A N 1
ATOM 1421 C CA . TYR A 1 188 ? -4.313 -0.246 10.167 1.00 89.25 188 TYR A CA 1
ATOM 1422 C C . TYR A 1 188 ? -5.033 0.816 9.340 1.00 89.25 188 TYR A C 1
ATOM 1424 O O . TYR A 1 188 ? -5.256 1.911 9.842 1.00 89.25 188 TYR A O 1
ATOM 1432 N N . SER A 1 189 ? -5.423 0.493 8.108 1.00 92.56 189 SER A N 1
ATOM 1433 C CA . SER A 1 189 ? -6.136 1.420 7.239 1.00 92.56 189 SER A CA 1
ATOM 1434 C C . SER A 1 189 ? -7.472 1.801 7.872 1.00 92.56 189 SER A C 1
ATOM 1436 O O . SER A 1 189 ? -8.223 0.906 8.283 1.00 92.56 189 SER A O 1
ATOM 1438 N N . PRO A 1 190 ? -7.826 3.092 7.922 1.00 91.81 190 PRO A N 1
ATOM 1439 C CA . PRO A 1 190 ? -9.172 3.486 8.285 1.00 91.81 190 PRO A CA 1
ATOM 1440 C C . PRO A 1 190 ? -10.196 3.052 7.231 1.00 91.81 190 PRO A C 1
ATOM 1442 O O . PRO A 1 190 ? -11.378 3.125 7.505 1.00 91.81 190 PRO A O 1
ATOM 1445 N N . GLY A 1 191 ? -9.799 2.562 6.054 1.00 90.06 191 GLY A N 1
ATOM 1446 C CA . GLY A 1 191 ? -10.709 2.375 4.925 1.00 90.06 191 GLY A CA 1
ATOM 1447 C C . GLY A 1 191 ? -10.861 3.663 4.122 1.00 90.06 191 GLY A C 1
ATOM 1448 O O . GLY A 1 191 ? -10.121 4.631 4.314 1.00 90.06 191 GLY A O 1
ATOM 1449 N N . LEU A 1 192 ? -11.817 3.683 3.197 1.00 87.88 192 LEU A N 1
ATOM 1450 C CA . LEU A 1 192 ? -11.889 4.722 2.170 1.00 87.88 192 LEU A CA 1
ATOM 1451 C C . LEU A 1 192 ? -12.811 5.884 2.559 1.00 87.88 192 LEU A C 1
ATOM 1453 O O . LEU A 1 192 ? -13.964 5.641 2.924 1.00 87.88 192 LEU A O 1
ATOM 1457 N N . PRO A 1 193 ? -12.376 7.148 2.395 1.00 85.12 193 PRO A N 1
ATOM 1458 C CA . PRO A 1 193 ? -13.270 8.289 2.532 1.00 85.12 193 PRO A CA 1
ATOM 1459 C C . PRO A 1 193 ? -14.499 8.163 1.623 1.00 85.12 193 PRO A C 1
ATOM 1461 O O . PRO A 1 193 ? -14.449 7.578 0.534 1.00 85.12 193 PRO A O 1
ATOM 1464 N N . ALA A 1 194 ? -15.616 8.759 2.043 1.00 83.25 194 ALA A N 1
ATOM 1465 C CA . ALA A 1 194 ? -16.850 8.732 1.265 1.00 83.25 194 ALA A CA 1
ATOM 1466 C C . ALA A 1 194 ? -16.617 9.242 -0.172 1.00 83.25 194 ALA A C 1
ATOM 1468 O O . ALA A 1 194 ? -16.020 10.295 -0.388 1.00 83.25 194 ALA A O 1
ATOM 1469 N N . GLY A 1 195 ? -17.095 8.482 -1.162 1.00 81.00 195 GLY A N 1
ATOM 1470 C CA . GLY A 1 195 ? -16.933 8.798 -2.586 1.00 81.00 195 GLY A CA 1
ATOM 1471 C C . GLY A 1 195 ? -15.669 8.234 -3.249 1.00 81.00 195 GLY A C 1
ATOM 1472 O O . GLY A 1 195 ? -15.610 8.239 -4.474 1.00 81.00 195 GLY A O 1
ATOM 1473 N N . TYR A 1 196 ? -14.706 7.686 -2.496 1.00 83.69 196 TYR A N 1
ATOM 1474 C CA . TYR A 1 196 ? -13.489 7.080 -3.065 1.00 83.69 196 TYR A CA 1
ATOM 1475 C C . TYR A 1 196 ? -13.655 5.596 -3.438 1.00 83.69 196 TYR A C 1
ATOM 1477 O O . TYR A 1 196 ? -12.868 5.077 -4.225 1.00 83.69 196 TYR A O 1
ATOM 1485 N N . GLY A 1 197 ? -14.683 4.921 -2.906 1.00 81.81 197 GLY A N 1
ATOM 1486 C CA . GLY A 1 197 ? -14.883 3.465 -2.979 1.00 81.81 197 GLY A CA 1
ATOM 1487 C C . GLY A 1 197 ? -14.702 2.825 -4.365 1.00 81.81 197 GLY A C 1
ATOM 1488 O O . GLY A 1 197 ? -13.770 2.041 -4.540 1.00 81.81 197 GLY A O 1
ATOM 1489 N N . PRO A 1 198 ? -15.560 3.140 -5.357 1.00 82.19 198 PRO A N 1
ATOM 1490 C CA . PRO A 1 198 ? -15.503 2.499 -6.675 1.00 82.19 198 PRO A CA 1
ATOM 1491 C C . PRO A 1 198 ? -14.176 2.731 -7.406 1.00 82.19 198 PRO A C 1
ATOM 1493 O O . PRO A 1 198 ? -13.582 1.788 -7.921 1.00 82.19 198 PRO A O 1
ATOM 1496 N N . TYR A 1 199 ? -13.695 3.975 -7.389 1.00 87.31 199 TYR A N 1
ATOM 1497 C CA . TYR A 1 199 ? -12.432 4.376 -8.005 1.00 87.31 199 TYR A CA 1
ATOM 1498 C C . TYR A 1 199 ? -11.236 3.627 -7.407 1.00 87.31 199 TYR A C 1
ATOM 1500 O O . TYR A 1 199 ? -10.426 3.048 -8.130 1.00 87.31 199 TYR A O 1
ATOM 1508 N N . TRP A 1 200 ? -11.134 3.621 -6.077 1.00 88.31 200 TRP A N 1
ATOM 1509 C CA . TRP A 1 200 ? -10.006 3.014 -5.384 1.00 88.31 200 TRP A CA 1
ATOM 1510 C C . TRP A 1 200 ? -9.981 1.499 -5.575 1.00 88.31 200 TRP A C 1
ATOM 1512 O O . TRP A 1 200 ? -8.918 0.938 -5.822 1.00 88.31 200 TRP A O 1
ATOM 1522 N N . ALA A 1 201 ? -11.141 0.835 -5.517 1.00 84.88 201 ALA A N 1
ATOM 1523 C CA . ALA A 1 201 ? -11.226 -0.610 -5.712 1.00 84.88 201 ALA A CA 1
ATOM 1524 C C . ALA A 1 201 ? -10.736 -1.025 -7.109 1.00 84.88 201 ALA A C 1
ATOM 1526 O O . ALA A 1 201 ? -9.968 -1.982 -7.235 1.00 84.88 201 ALA A O 1
ATOM 1527 N N . GLU A 1 202 ? -11.128 -0.279 -8.147 1.00 88.81 202 GLU A N 1
ATOM 1528 C CA . GLU A 1 202 ? -10.686 -0.523 -9.521 1.00 88.81 202 GLU A CA 1
ATOM 1529 C C . GLU A 1 202 ? -9.181 -0.261 -9.685 1.00 88.81 202 GLU A C 1
ATOM 1531 O O . GLU A 1 202 ? -8.450 -1.112 -10.199 1.00 88.81 202 GLU A O 1
ATOM 1536 N N . ALA A 1 203 ? -8.687 0.868 -9.167 1.00 91.12 203 ALA A N 1
ATOM 1537 C CA . ALA A 1 203 ? -7.273 1.219 -9.251 1.00 91.12 203 ALA A CA 1
ATOM 1538 C C . ALA A 1 203 ? -6.375 0.245 -8.476 1.00 91.12 203 ALA A C 1
ATOM 1540 O O . ALA A 1 203 ? -5.370 -0.223 -9.012 1.00 91.12 203 ALA A O 1
ATOM 1541 N N . ALA A 1 204 ? -6.757 -0.145 -7.259 1.00 90.31 204 ALA A N 1
ATOM 1542 C CA . ALA A 1 204 ? -6.026 -1.125 -6.462 1.00 90.31 204 ALA A CA 1
ATOM 1543 C C . ALA A 1 204 ? -6.018 -2.517 -7.126 1.00 90.31 204 ALA A C 1
ATOM 1545 O O . ALA A 1 204 ? -4.995 -3.209 -7.096 1.00 90.31 204 ALA A O 1
ATOM 1546 N N . ALA A 1 205 ? -7.109 -2.919 -7.790 1.00 90.31 205 ALA A N 1
ATOM 1547 C CA . ALA A 1 205 ? -7.154 -4.155 -8.575 1.00 90.31 205 ALA A CA 1
ATOM 1548 C C . ALA A 1 205 ? -6.226 -4.105 -9.804 1.00 90.31 205 ALA A C 1
ATOM 1550 O O . ALA A 1 205 ? -5.522 -5.084 -10.091 1.00 90.31 205 ALA A O 1
ATOM 1551 N N . ILE A 1 206 ? -6.163 -2.965 -10.499 1.00 93.62 206 ILE A N 1
ATOM 1552 C CA . ILE A 1 206 ? -5.203 -2.746 -11.589 1.00 93.62 206 ILE A CA 1
ATOM 1553 C C . ILE A 1 206 ? -3.772 -2.796 -11.051 1.00 93.62 206 ILE A C 1
ATOM 1555 O O . ILE A 1 206 ? -2.952 -3.530 -11.596 1.00 93.62 206 ILE A O 1
ATOM 1559 N N . CYS A 1 207 ? -3.467 -2.109 -9.950 1.00 93.12 207 CYS A N 1
ATOM 1560 C CA . CYS A 1 207 ? -2.145 -2.150 -9.323 1.00 93.12 207 CYS A CA 1
ATOM 1561 C C . CYS A 1 207 ? -1.715 -3.574 -8.967 1.00 93.12 207 CYS A C 1
ATOM 1563 O O . CYS A 1 207 ? -0.587 -3.961 -9.267 1.00 93.12 207 CYS A O 1
ATOM 1565 N N . ALA A 1 208 ? -2.616 -4.374 -8.387 1.00 90.38 208 ALA A N 1
ATOM 1566 C CA . ALA A 1 208 ? -2.355 -5.783 -8.121 1.00 90.38 208 ALA A CA 1
ATOM 1567 C C . ALA A 1 208 ? -2.066 -6.554 -9.421 1.00 90.38 208 ALA A C 1
ATOM 1569 O O . ALA A 1 208 ? -1.091 -7.296 -9.490 1.00 90.38 208 ALA A O 1
ATOM 1570 N N . THR A 1 209 ? -2.852 -6.334 -10.477 1.00 91.88 209 THR A N 1
ATOM 1571 C CA . THR A 1 209 ? -2.648 -6.980 -11.785 1.00 91.88 209 THR A CA 1
ATOM 1572 C C . THR A 1 209 ? -1.295 -6.620 -12.402 1.00 91.88 209 THR A C 1
ATOM 1574 O O . THR A 1 209 ? -0.575 -7.500 -12.875 1.00 91.88 209 THR A O 1
ATOM 1577 N N . VAL A 1 210 ? -0.920 -5.339 -12.377 1.00 92.62 210 VAL A N 1
ATOM 1578 C CA . VAL A 1 210 ? 0.370 -4.856 -12.889 1.00 92.62 210 VAL A CA 1
ATOM 1579 C C . VAL A 1 210 ? 1.521 -5.435 -12.066 1.00 92.62 210 VAL A C 1
ATOM 1581 O O . VAL A 1 210 ? 2.508 -5.894 -12.638 1.00 92.62 210 VAL A O 1
ATOM 1584 N N . TYR A 1 211 ? 1.392 -5.458 -10.738 1.00 90.56 211 TYR A N 1
ATOM 1585 C CA . TYR A 1 211 ? 2.387 -6.040 -9.841 1.00 90.56 211 TYR A CA 1
ATOM 1586 C C . TYR A 1 211 ? 2.639 -7.520 -10.166 1.00 90.56 211 TYR A C 1
ATOM 1588 O O . TYR A 1 211 ? 3.775 -7.899 -10.450 1.00 90.56 211 TYR A O 1
ATOM 1596 N N . GLU A 1 212 ? 1.584 -8.340 -10.233 1.00 88.88 212 GLU A N 1
ATOM 1597 C CA . GLU A 1 212 ? 1.706 -9.765 -10.577 1.00 88.88 212 GLU A CA 1
ATOM 1598 C C . GLU A 1 212 ? 2.283 -9.967 -11.987 1.00 88.88 212 GLU A C 1
ATOM 1600 O O . GLU A 1 212 ? 3.145 -10.821 -12.220 1.00 88.88 212 GLU A O 1
ATOM 1605 N N . ARG A 1 213 ? 1.873 -9.133 -12.949 1.00 91.81 213 ARG A N 1
ATOM 1606 C CA . ARG A 1 213 ? 2.428 -9.169 -14.305 1.00 91.81 213 ARG A CA 1
ATOM 1607 C C . ARG A 1 213 ? 3.933 -8.892 -14.308 1.00 91.81 213 ARG A C 1
ATOM 1609 O O . ARG A 1 213 ? 4.666 -9.619 -14.973 1.00 91.81 213 ARG A O 1
ATOM 1616 N N . ARG A 1 214 ? 4.407 -7.899 -13.550 1.00 91.44 214 ARG A N 1
ATOM 1617 C CA . ARG A 1 214 ? 5.841 -7.584 -13.436 1.00 91.44 214 ARG A CA 1
ATOM 1618 C C . ARG A 1 214 ? 6.624 -8.699 -12.737 1.00 91.44 214 ARG A C 1
ATOM 1620 O O . ARG A 1 214 ? 7.739 -8.981 -13.161 1.00 91.44 214 ARG A O 1
ATOM 1627 N N . LEU A 1 215 ? 6.042 -9.384 -11.748 1.00 85.88 215 LEU A N 1
ATOM 1628 C CA . LEU A 1 215 ? 6.679 -10.532 -11.078 1.00 85.88 215 LEU A CA 1
ATOM 1629 C C . LEU A 1 215 ? 6.825 -11.776 -11.969 1.00 85.88 215 LEU A C 1
ATOM 1631 O O . LEU A 1 215 ? 7.722 -12.595 -11.762 1.00 85.88 215 LEU A O 1
ATOM 1635 N N . THR A 1 216 ? 5.937 -11.950 -12.948 1.00 87.19 216 THR A N 1
ATOM 1636 C CA . THR A 1 216 ? 5.993 -13.080 -13.896 1.00 87.19 216 THR A CA 1
ATOM 1637 C C . THR A 1 216 ? 6.876 -12.810 -15.114 1.00 87.19 216 THR A C 1
ATOM 1639 O O . THR A 1 216 ? 7.076 -13.700 -15.942 1.00 87.19 216 THR A O 1
ATOM 1642 N N . GLN A 1 217 ? 7.425 -11.602 -15.220 1.00 88.44 217 GLN A N 1
ATOM 1643 C CA . GLN A 1 217 ? 8.272 -11.149 -16.316 1.00 88.44 217 GLN A CA 1
ATOM 1644 C C . GLN A 1 217 ? 9.704 -10.888 -15.823 1.00 88.44 217 GLN A C 1
ATOM 1646 O O . GLN A 1 217 ? 9.913 -10.669 -14.630 1.00 88.44 217 GLN A O 1
ATOM 1651 N N . PRO A 1 218 ? 10.707 -10.843 -16.718 1.00 92.06 218 PRO A N 1
ATOM 1652 C CA . PRO A 1 218 ? 12.070 -10.430 -16.374 1.00 92.06 218 PRO A CA 1
ATOM 1653 C C . PRO A 1 218 ? 12.176 -8.907 -16.157 1.00 92.06 218 PRO A C 1
ATOM 1655 O O . PRO A 1 218 ? 13.125 -8.260 -16.589 1.00 92.06 218 PRO A O 1
ATOM 1658 N N . PHE A 1 219 ? 11.194 -8.312 -15.473 1.00 90.75 219 PHE A N 1
ATOM 1659 C CA . PHE A 1 219 ? 11.052 -6.869 -15.315 1.00 90.75 219 PHE A CA 1
ATOM 1660 C C . PHE A 1 219 ? 12.256 -6.237 -14.602 1.00 90.75 219 PHE A C 1
ATOM 1662 O O . PHE A 1 219 ? 12.782 -5.224 -15.062 1.00 90.75 219 PHE A O 1
ATOM 1669 N N . THR A 1 220 ? 12.765 -6.874 -13.542 1.00 89.75 220 THR A N 1
ATOM 1670 C CA . THR A 1 220 ? 13.981 -6.425 -12.842 1.00 89.75 220 THR A CA 1
ATOM 1671 C C . THR A 1 220 ? 15.224 -6.483 -13.733 1.00 89.75 220 THR A C 1
ATOM 1673 O O . THR A 1 220 ? 16.078 -5.600 -13.655 1.00 89.75 220 THR A O 1
ATOM 1676 N N . ASP A 1 221 ? 15.334 -7.485 -14.606 1.00 92.12 221 ASP A N 1
ATOM 1677 C CA . ASP A 1 221 ? 16.453 -7.574 -15.549 1.00 92.12 221 ASP A CA 1
ATOM 1678 C C . ASP A 1 221 ? 16.346 -6.495 -16.626 1.00 92.12 221 ASP A C 1
ATOM 1680 O O . ASP A 1 221 ? 17.355 -5.898 -17.003 1.00 92.12 221 ASP A O 1
ATOM 1684 N N . TRP A 1 222 ? 15.127 -6.163 -17.058 1.00 94.81 222 TRP A N 1
ATOM 1685 C CA . TRP A 1 222 ? 14.916 -5.044 -17.964 1.00 94.81 222 TRP A CA 1
ATOM 1686 C C . TRP A 1 222 ? 15.299 -3.699 -17.333 1.00 94.81 222 TRP A C 1
ATOM 1688 O O . TRP A 1 222 ? 15.968 -2.887 -17.975 1.00 94.81 222 TRP A O 1
ATOM 1698 N N . GLN A 1 223 ? 14.930 -3.470 -16.066 1.00 91.94 223 GLN A N 1
ATOM 1699 C CA . GLN A 1 223 ? 15.347 -2.283 -15.306 1.00 91.94 223 GLN A CA 1
ATOM 1700 C C . GLN A 1 223 ? 16.868 -2.201 -15.175 1.00 91.94 223 GLN A C 1
ATOM 1702 O O . GLN A 1 223 ? 17.442 -1.130 -15.382 1.00 91.94 223 GLN A O 1
ATOM 1707 N N . ARG A 1 224 ? 17.528 -3.331 -14.889 1.00 94.12 224 ARG A N 1
ATOM 1708 C CA . ARG A 1 224 ? 18.991 -3.403 -14.821 1.00 94.12 224 ARG A CA 1
ATOM 1709 C C . ARG A 1 224 ? 19.630 -3.046 -16.160 1.00 94.12 224 ARG A C 1
ATOM 1711 O O . ARG A 1 224 ? 20.502 -2.189 -16.182 1.00 94.12 224 ARG A O 1
ATOM 1718 N N . ALA A 1 225 ? 19.137 -3.598 -17.269 1.00 94.50 225 ALA A N 1
ATOM 1719 C CA . ALA A 1 225 ? 19.639 -3.265 -18.602 1.00 94.50 225 ALA A CA 1
ATOM 1720 C C . ALA A 1 225 ? 19.510 -1.763 -18.922 1.00 94.50 225 ALA A C 1
ATOM 1722 O O . ALA A 1 225 ? 20.428 -1.166 -19.482 1.00 94.50 225 ALA A O 1
ATOM 1723 N N . ALA A 1 226 ? 18.401 -1.125 -18.528 1.00 94.19 226 ALA A N 1
ATOM 1724 C CA . ALA A 1 226 ? 18.225 0.317 -18.696 1.00 94.19 226 ALA A CA 1
ATOM 1725 C C . ALA A 1 226 ? 19.205 1.145 -17.847 1.00 94.19 226 ALA A C 1
ATOM 1727 O O . ALA A 1 226 ? 19.691 2.179 -18.311 1.00 94.19 226 ALA A O 1
ATOM 1728 N N . LEU A 1 227 ? 19.488 0.710 -16.615 1.00 94.69 227 LEU A N 1
ATOM 1729 C CA . LEU A 1 227 ? 20.455 1.365 -15.734 1.00 94.69 227 LEU A CA 1
ATOM 1730 C C . LEU A 1 227 ? 21.892 1.184 -16.238 1.00 94.69 227 LEU A C 1
ATOM 1732 O O . LEU A 1 227 ? 22.647 2.153 -16.275 1.00 94.69 227 LEU A O 1
ATOM 1736 N N . ASP A 1 228 ? 22.257 -0.018 -16.673 1.00 96.50 228 ASP A N 1
ATOM 1737 C CA . ASP A 1 228 ? 23.578 -0.302 -17.231 1.00 96.50 228 ASP A CA 1
ATOM 1738 C C . ASP A 1 228 ? 23.818 0.538 -18.494 1.00 96.50 228 ASP A C 1
ATOM 1740 O O . ASP A 1 228 ? 24.848 1.204 -18.607 1.00 96.50 228 ASP A O 1
ATOM 1744 N N . ALA A 1 229 ? 22.826 0.619 -19.391 1.00 96.25 229 ALA A N 1
ATOM 1745 C CA . ALA A 1 229 ? 22.889 1.484 -20.568 1.00 96.25 229 ALA A CA 1
ATOM 1746 C C . ALA A 1 229 ? 23.051 2.971 -20.197 1.00 96.25 229 ALA A C 1
ATOM 1748 O O . ALA A 1 229 ? 23.854 3.670 -20.815 1.00 96.25 229 ALA A O 1
ATOM 1749 N N . LEU A 1 230 ? 22.349 3.453 -19.161 1.00 95.75 230 LEU A N 1
ATOM 1750 C CA . LEU A 1 230 ? 22.529 4.813 -18.642 1.00 95.75 230 LEU A CA 1
ATOM 1751 C C . LEU A 1 230 ? 23.974 5.053 -18.182 1.00 95.75 230 LEU A C 1
ATOM 1753 O O . LEU A 1 230 ? 24.567 6.066 -18.549 1.00 95.75 230 LEU A O 1
ATOM 1757 N N . VAL A 1 231 ? 24.554 4.127 -17.413 1.00 96.50 231 VAL A N 1
ATOM 1758 C CA . VAL A 1 231 ? 25.943 4.228 -16.932 1.00 96.50 231 VAL A CA 1
ATOM 1759 C C . VAL A 1 231 ? 26.934 4.240 -18.100 1.00 96.50 231 VAL A C 1
ATOM 1761 O O . VAL A 1 231 ? 27.886 5.026 -18.084 1.00 96.50 231 VAL A O 1
ATOM 1764 N N . THR A 1 232 ? 26.699 3.428 -19.133 1.00 96.19 232 THR A N 1
ATOM 1765 C CA . THR A 1 232 ? 27.521 3.412 -20.352 1.00 96.19 232 THR A CA 1
ATOM 1766 C C . THR A 1 232 ? 27.486 4.768 -21.062 1.00 96.19 232 THR A C 1
ATOM 1768 O O . THR A 1 232 ? 28.541 5.357 -21.298 1.00 96.19 232 THR A O 1
ATOM 1771 N N . VAL A 1 233 ? 26.294 5.327 -21.301 1.00 96.00 233 VAL A N 1
ATOM 1772 C CA . VAL A 1 233 ? 26.145 6.647 -21.945 1.00 96.00 233 VAL A CA 1
ATOM 1773 C C . VAL A 1 233 ? 26.772 7.759 -21.099 1.00 96.00 233 VAL A C 1
ATOM 1775 O O . VAL A 1 233 ? 27.456 8.632 -21.630 1.00 96.00 233 VAL A O 1
ATOM 1778 N N . MET A 1 234 ? 26.606 7.724 -19.772 1.00 94.62 234 MET A N 1
ATOM 1779 C CA . MET A 1 234 ? 27.240 8.688 -18.859 1.00 94.62 234 MET A CA 1
ATOM 1780 C C . MET A 1 234 ? 28.772 8.634 -18.894 1.00 94.62 234 MET A C 1
ATOM 1782 O O . MET A 1 234 ? 29.426 9.642 -18.622 1.00 94.62 234 MET A O 1
ATOM 1786 N N . SER A 1 235 ? 29.337 7.477 -19.235 1.00 94.75 235 SER A N 1
ATOM 1787 C CA . SER A 1 235 ? 30.782 7.273 -19.383 1.00 94.75 235 SER A CA 1
ATOM 1788 C C . SER A 1 235 ? 31.312 7.726 -20.751 1.00 94.75 235 SER A C 1
ATOM 1790 O O . SER A 1 235 ? 32.523 7.752 -20.952 1.00 94.75 235 SER A O 1
ATOM 1792 N N . GLY A 1 236 ? 30.426 8.149 -21.661 1.00 93.81 236 GLY A N 1
ATOM 1793 C CA . GLY A 1 236 ? 30.768 8.567 -23.022 1.00 93.81 236 GLY A CA 1
ATOM 1794 C C . GLY A 1 236 ? 30.829 7.418 -24.030 1.00 93.81 236 GLY A C 1
ATOM 1795 O O . GLY A 1 236 ? 31.298 7.629 -25.145 1.00 93.81 236 GLY A O 1
ATOM 1796 N N . ASP A 1 237 ? 30.358 6.229 -23.650 1.00 95.00 237 ASP A N 1
ATOM 1797 C CA . ASP A 1 237 ? 30.341 5.037 -24.495 1.00 95.00 237 ASP A CA 1
ATOM 1798 C C . ASP A 1 237 ? 28.944 4.775 -25.087 1.00 95.00 237 ASP A C 1
ATOM 1800 O O . ASP A 1 237 ? 27.921 5.271 -24.609 1.00 95.00 237 ASP A O 1
ATOM 1804 N N . VAL A 1 238 ? 28.896 3.939 -26.127 1.00 94.75 238 VAL A N 1
ATOM 1805 C CA . VAL A 1 238 ? 27.649 3.490 -26.767 1.00 94.75 238 VAL A CA 1
ATOM 1806 C C . VAL A 1 238 ? 27.239 2.129 -26.190 1.00 94.75 238 VAL A C 1
ATOM 1808 O O . VAL A 1 238 ? 28.034 1.189 -26.284 1.00 94.75 238 VAL A O 1
ATOM 1811 N N . PRO A 1 239 ? 26.018 1.979 -25.632 1.00 96.69 239 PRO A N 1
ATOM 1812 C CA . PRO A 1 239 ? 25.512 0.687 -25.173 1.00 96.69 239 PRO A CA 1
ATOM 1813 C C . PRO A 1 239 ? 25.533 -0.378 -26.273 1.00 96.69 239 PRO A C 1
ATOM 1815 O O . PRO A 1 239 ? 25.404 -0.078 -27.464 1.00 96.69 239 PRO A O 1
ATOM 1818 N N . ALA A 1 240 ? 25.668 -1.642 -25.873 1.00 94.88 240 ALA A N 1
ATOM 1819 C CA . ALA A 1 240 ? 25.596 -2.755 -26.809 1.00 94.88 240 ALA A CA 1
ATOM 1820 C C . ALA A 1 240 ? 24.195 -2.825 -27.472 1.00 94.88 240 ALA A C 1
ATOM 1822 O O . ALA A 1 240 ? 23.196 -2.550 -26.802 1.00 94.88 240 ALA A O 1
ATOM 1823 N N . PRO A 1 241 ? 24.084 -3.174 -28.773 1.00 94.69 241 PRO A N 1
ATOM 1824 C CA . PRO A 1 241 ? 22.799 -3.151 -29.484 1.00 94.69 241 PRO A CA 1
ATOM 1825 C C . PRO A 1 241 ? 21.725 -4.082 -28.904 1.00 94.69 241 PRO A C 1
ATOM 1827 O O . PRO A 1 241 ? 20.535 -3.805 -29.028 1.00 94.69 241 PRO A O 1
ATOM 1830 N N . ASP A 1 242 ? 22.132 -5.179 -28.270 1.00 95.25 242 ASP A N 1
ATOM 1831 C CA . ASP A 1 242 ? 21.245 -6.138 -27.607 1.00 95.25 242 ASP A CA 1
ATOM 1832 C C . ASP A 1 242 ? 20.561 -5.562 -26.356 1.00 95.25 242 ASP A C 1
ATOM 1834 O O . ASP A 1 242 ? 19.499 -6.045 -25.974 1.00 95.25 242 ASP A O 1
ATOM 1838 N N . ALA A 1 243 ? 21.072 -4.468 -25.778 1.00 96.19 243 ALA A N 1
ATOM 1839 C CA . ALA A 1 243 ? 20.394 -3.742 -24.703 1.00 96.19 243 ALA A CA 1
ATOM 1840 C C . ALA A 1 243 ? 19.075 -3.078 -25.156 1.00 96.19 243 ALA A C 1
ATOM 1842 O O . ALA A 1 243 ? 18.237 -2.744 -24.317 1.00 96.19 243 ALA A O 1
ATOM 1843 N N . ALA A 1 244 ? 18.849 -2.903 -26.465 1.00 97.31 244 ALA A N 1
ATOM 1844 C CA . ALA A 1 244 ? 17.617 -2.305 -26.982 1.00 97.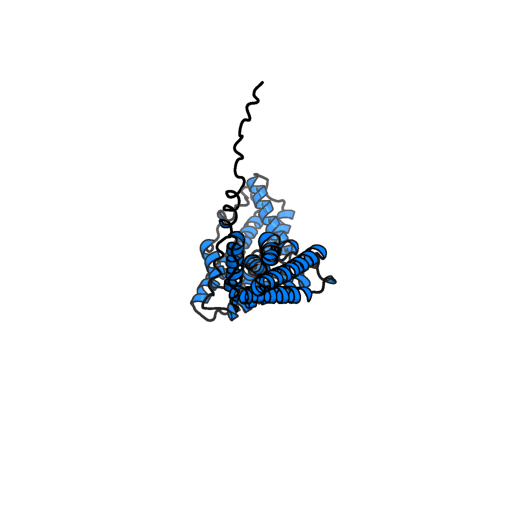31 244 ALA A CA 1
ATOM 1845 C C . ALA A 1 244 ? 16.371 -3.167 -26.702 1.00 97.31 244 ALA A C 1
ATOM 1847 O O . ALA A 1 244 ? 15.310 -2.621 -26.406 1.00 97.31 244 ALA A O 1
ATOM 1848 N N . GLU A 1 245 ? 16.482 -4.498 -26.758 1.00 97.75 245 GLU A N 1
ATOM 1849 C CA . GLU A 1 245 ? 15.355 -5.418 -26.540 1.00 97.75 245 GLU A CA 1
ATOM 1850 C C . GLU A 1 245 ? 14.765 -5.343 -25.113 1.00 97.75 245 GLU A C 1
ATOM 1852 O O . GLU A 1 245 ? 13.557 -5.104 -24.980 1.00 97.75 245 GLU A O 1
ATOM 1857 N N . PRO A 1 246 ? 15.548 -5.503 -24.024 1.00 97.25 246 PRO A N 1
ATOM 1858 C CA . PRO A 1 246 ? 15.011 -5.396 -22.669 1.00 97.25 246 PRO A CA 1
ATOM 1859 C C . PRO A 1 246 ? 14.456 -3.994 -22.374 1.00 97.25 246 PRO A C 1
ATOM 1861 O O . PRO A 1 246 ? 13.417 -3.860 -21.730 1.00 97.25 246 PRO A O 1
ATOM 1864 N N . ILE A 1 247 ? 15.077 -2.936 -22.902 1.00 97.25 247 ILE A N 1
ATOM 1865 C CA . ILE A 1 247 ? 14.584 -1.559 -22.737 1.00 97.25 247 ILE A CA 1
ATOM 1866 C C . ILE A 1 247 ? 13.271 -1.346 -23.507 1.00 97.25 247 ILE A C 1
ATOM 1868 O O . ILE A 1 247 ? 12.345 -0.720 -22.988 1.00 97.25 247 ILE A O 1
ATOM 1872 N N . GLY A 1 248 ? 13.136 -1.928 -24.700 1.00 98.06 248 GLY A N 1
ATOM 1873 C CA . GLY A 1 248 ? 11.871 -1.963 -25.436 1.00 98.06 248 GLY A CA 1
ATOM 1874 C C . GLY A 1 248 ? 10.777 -2.729 -24.684 1.00 98.06 248 GLY A C 1
ATOM 1875 O O . GLY A 1 248 ? 9.611 -2.335 -24.710 1.00 98.06 248 GLY A O 1
ATOM 1876 N N . SER A 1 249 ? 11.147 -3.771 -23.936 1.00 97.75 249 SER A N 1
ATOM 1877 C CA . SER A 1 249 ? 10.214 -4.511 -23.078 1.00 97.75 249 SER A CA 1
ATOM 1878 C C . SER A 1 249 ? 9.716 -3.670 -21.893 1.00 97.75 249 SER A C 1
ATOM 1880 O O . SER A 1 249 ? 8.523 -3.716 -21.583 1.00 97.75 249 SER A O 1
ATOM 1882 N N . LEU A 1 250 ? 10.566 -2.822 -21.291 1.00 95.44 250 LEU A N 1
ATOM 1883 C CA . LEU A 1 250 ? 10.107 -1.812 -20.319 1.00 95.44 250 LEU A CA 1
ATOM 1884 C C . LEU A 1 250 ? 9.131 -0.823 -20.939 1.00 95.44 250 LEU A C 1
ATOM 1886 O O . LEU A 1 250 ? 8.126 -0.491 -20.312 1.00 95.44 250 LEU A O 1
ATOM 1890 N N . ALA A 1 251 ? 9.418 -0.345 -22.153 1.00 97.12 251 ALA A N 1
ATOM 1891 C CA . ALA A 1 251 ? 8.530 0.578 -22.848 1.00 97.12 251 ALA A CA 1
ATOM 1892 C C . ALA A 1 251 ? 7.139 -0.042 -23.032 1.00 97.12 251 ALA A C 1
ATOM 1894 O O . ALA A 1 251 ? 6.139 0.566 -22.652 1.00 97.12 251 ALA A O 1
ATOM 1895 N N . ALA A 1 252 ? 7.086 -1.286 -23.517 1.00 97.94 252 ALA A N 1
ATOM 1896 C CA . ALA A 1 252 ? 5.844 -2.029 -23.685 1.00 97.94 252 ALA A CA 1
ATOM 1897 C C . ALA A 1 252 ? 5.096 -2.231 -22.356 1.00 97.94 252 ALA A C 1
ATOM 1899 O O . ALA A 1 252 ? 3.874 -2.075 -22.310 1.00 97.94 252 ALA A O 1
ATOM 1900 N N . GLU A 1 253 ? 5.800 -2.540 -21.264 1.00 96.12 253 GLU A N 1
ATOM 1901 C CA . GLU A 1 253 ? 5.168 -2.696 -19.951 1.00 96.12 253 GLU A CA 1
ATOM 1902 C C . GLU A 1 253 ? 4.594 -1.381 -19.411 1.00 96.12 253 GLU A C 1
ATOM 1904 O O . GLU A 1 253 ? 3.474 -1.369 -18.893 1.00 96.12 253 GLU A O 1
ATOM 1909 N N . TRP A 1 254 ? 5.297 -0.260 -19.583 1.00 95.75 254 TRP A N 1
ATOM 1910 C CA . TRP A 1 254 ? 4.773 1.060 -19.228 1.00 95.75 254 TRP A CA 1
ATOM 1911 C C . TRP A 1 254 ? 3.583 1.466 -20.100 1.00 95.75 254 TRP A C 1
ATOM 1913 O O . TRP A 1 254 ? 2.618 2.017 -19.575 1.00 95.75 254 TRP A O 1
ATOM 1923 N N . THR A 1 255 ? 3.592 1.145 -21.399 1.00 97.38 255 THR A N 1
ATOM 1924 C CA . THR A 1 255 ? 2.434 1.355 -22.282 1.00 97.38 255 THR A CA 1
ATOM 1925 C C . THR A 1 255 ? 1.222 0.559 -21.807 1.00 97.38 255 THR A C 1
ATOM 1927 O O . THR A 1 255 ? 0.131 1.120 -21.720 1.00 97.38 255 THR A O 1
ATOM 1930 N N . ARG A 1 256 ? 1.400 -0.726 -21.465 1.00 97.31 256 ARG A N 1
ATOM 1931 C CA . ARG A 1 256 ? 0.316 -1.553 -20.914 1.00 97.31 256 ARG A CA 1
ATOM 1932 C C . ARG A 1 256 ? -0.195 -0.996 -19.592 1.00 97.31 256 ARG A C 1
ATOM 1934 O O . ARG A 1 256 ? -1.394 -0.813 -19.457 1.00 97.31 256 ARG A O 1
ATOM 1941 N N . THR A 1 257 ? 0.708 -0.650 -18.673 1.00 95.06 257 THR A N 1
ATOM 1942 C CA . THR A 1 257 ? 0.355 -0.046 -17.379 1.00 95.06 257 THR A CA 1
ATOM 1943 C C . THR A 1 257 ? -0.462 1.235 -17.579 1.00 95.06 257 THR A C 1
ATOM 1945 O O . THR A 1 257 ? -1.522 1.385 -16.984 1.00 95.06 257 THR A O 1
ATOM 1948 N N . ALA A 1 258 ? -0.027 2.137 -18.464 1.00 94.62 258 ALA A N 1
ATOM 1949 C CA . ALA A 1 258 ? -0.774 3.356 -18.766 1.00 94.62 258 ALA A CA 1
ATOM 1950 C C . ALA A 1 258 ? -2.166 3.051 -19.347 1.00 94.62 258 ALA A C 1
ATOM 1952 O O . ALA A 1 258 ? -3.133 3.718 -18.989 1.00 94.62 258 ALA A O 1
ATOM 1953 N N . GLY A 1 259 ? -2.272 2.040 -20.217 1.00 95.94 259 GLY A N 1
ATOM 1954 C CA . GLY A 1 259 ? -3.542 1.581 -20.779 1.00 95.94 259 GLY A CA 1
ATOM 1955 C C . GLY A 1 259 ? -4.490 0.995 -19.732 1.00 95.94 259 GLY A C 1
ATOM 1956 O O . GLY A 1 259 ? -5.670 1.334 -19.747 1.00 95.94 259 GLY A O 1
ATOM 1957 N N . ASP A 1 260 ? -3.973 0.181 -18.807 1.00 95.38 260 ASP A N 1
ATOM 1958 C CA . ASP A 1 260 ? -4.755 -0.416 -17.719 1.00 95.38 260 ASP A CA 1
ATOM 1959 C C . ASP A 1 260 ? -5.384 0.685 -16.848 1.00 95.38 260 ASP A C 1
ATOM 1961 O O . ASP A 1 260 ? -6.584 0.670 -16.597 1.00 95.38 260 ASP A O 1
ATOM 1965 N N . PHE A 1 261 ? -4.598 1.691 -16.447 1.00 93.19 261 PHE A N 1
ATOM 1966 C CA . PHE A 1 261 ? -5.099 2.807 -15.638 1.00 93.19 261 PHE A CA 1
ATOM 1967 C C . PHE A 1 261 ? -6.024 3.742 -16.428 1.00 93.19 261 PHE A C 1
ATOM 1969 O O . PHE A 1 261 ? -7.013 4.221 -15.886 1.00 93.19 261 PHE A O 1
ATOM 1976 N N . ALA A 1 262 ? -5.752 3.995 -17.711 1.00 93.25 262 ALA A N 1
ATOM 1977 C CA . ALA A 1 262 ? -6.599 4.855 -18.540 1.00 93.25 262 ALA A CA 1
ATOM 1978 C C . ALA A 1 262 ? -8.011 4.284 -18.776 1.00 93.25 262 ALA A C 1
ATOM 1980 O O . ALA A 1 262 ? -8.886 5.016 -19.239 1.00 93.25 262 ALA A O 1
ATOM 1981 N N . ALA A 1 263 ? -8.239 3.001 -18.475 1.00 92.44 263 ALA A N 1
ATOM 1982 C CA . ALA A 1 263 ? -9.560 2.386 -18.537 1.00 92.44 263 ALA A CA 1
ATOM 1983 C C . ALA A 1 263 ? -10.502 2.862 -17.415 1.00 92.44 263 ALA A C 1
ATOM 1985 O O . ALA A 1 263 ? -11.718 2.814 -17.599 1.00 92.44 263 ALA A O 1
ATOM 1986 N N . ILE A 1 264 ? -9.962 3.358 -16.294 1.00 90.44 264 ILE A N 1
ATOM 1987 C CA . ILE A 1 264 ? -10.769 3.899 -15.195 1.00 90.44 264 ILE A CA 1
ATOM 1988 C C . ILE A 1 264 ? -11.357 5.243 -15.617 1.00 90.44 264 ILE A C 1
ATOM 1990 O O . ILE A 1 264 ? -10.638 6.150 -16.051 1.00 90.44 264 ILE A O 1
ATOM 1994 N N . SER A 1 265 ? -12.670 5.393 -15.441 1.00 84.06 265 SER A N 1
ATOM 1995 C CA . SER A 1 265 ? -13.380 6.618 -15.807 1.00 84.06 265 SER A CA 1
ATOM 1996 C C . SER A 1 265 ? -12.898 7.820 -14.979 1.00 84.06 265 SER A C 1
ATOM 1998 O O . SER A 1 265 ? -13.087 7.827 -13.758 1.00 84.06 265 SER A O 1
ATOM 2000 N N . PRO A 1 266 ? -12.375 8.891 -15.612 1.00 77.75 266 PRO A N 1
ATOM 2001 C CA . PRO A 1 266 ? -11.966 10.107 -14.906 1.00 77.75 266 PRO A CA 1
ATOM 2002 C C . PRO A 1 266 ? -13.109 10.779 -14.138 1.00 77.75 266 PRO A C 1
ATOM 2004 O O . PRO A 1 266 ? -12.869 11.456 -13.144 1.00 77.75 266 PRO A O 1
ATOM 2007 N N . GLU A 1 267 ? -14.356 10.577 -14.577 1.00 79.25 267 GLU A N 1
ATOM 2008 C CA . GLU A 1 267 ? -15.555 11.131 -13.932 1.00 79.25 267 GLU A CA 1
ATOM 2009 C C . GLU A 1 267 ? -15.802 10.536 -12.540 1.00 79.25 267 GLU A C 1
ATOM 2011 O O . GLU A 1 267 ? -16.497 11.133 -11.722 1.00 79.25 267 GLU A O 1
ATOM 2016 N N . THR A 1 268 ? -15.228 9.363 -12.271 1.00 79.44 268 THR A N 1
ATOM 2017 C CA . THR A 1 268 ? -15.335 8.670 -10.981 1.00 79.44 268 THR A CA 1
ATOM 2018 C C . THR A 1 268 ? -14.157 8.953 -10.054 1.00 79.44 268 THR A C 1
ATOM 2020 O O . THR A 1 268 ? -14.194 8.564 -8.889 1.00 79.44 268 THR A O 1
ATOM 2023 N N . THR A 1 269 ? -13.129 9.656 -10.539 1.00 83.50 269 THR A N 1
ATOM 2024 C CA . THR A 1 269 ? -11.922 9.933 -9.765 1.00 83.50 269 THR A CA 1
ATOM 2025 C C . THR A 1 269 ? -12.127 11.158 -8.866 1.00 83.50 269 THR A C 1
ATOM 2027 O O . THR A 1 269 ? -12.329 12.261 -9.375 1.00 83.50 269 THR A O 1
ATOM 2030 N N . PRO A 1 270 ? -12.011 11.032 -7.533 1.00 82.12 270 PRO A N 1
ATOM 2031 C CA . PRO A 1 270 ? -12.220 12.150 -6.607 1.00 82.12 270 PRO A CA 1
ATOM 2032 C C . PRO A 1 270 ? -11.124 13.229 -6.679 1.00 82.12 270 PRO A C 1
ATOM 2034 O O . PRO A 1 270 ? -11.308 14.336 -6.175 1.00 82.12 270 PRO A O 1
ATOM 2037 N N . VAL A 1 271 ? -9.999 12.937 -7.342 1.00 86.31 271 VAL A N 1
ATOM 2038 C CA . VAL A 1 271 ? -8.864 13.855 -7.548 1.00 86.31 271 VAL A CA 1
ATOM 2039 C C . VAL A 1 271 ? -8.436 13.917 -9.028 1.00 86.31 271 VAL A C 1
ATOM 2041 O O . VAL A 1 271 ? -7.344 13.467 -9.382 1.00 86.31 271 VAL A O 1
ATOM 2044 N N . PRO A 1 272 ? -9.266 14.483 -9.932 1.00 88.75 272 PRO A N 1
ATOM 2045 C CA . PRO A 1 272 ? -9.067 14.376 -11.383 1.00 88.75 272 PRO A CA 1
ATOM 2046 C C . PRO A 1 272 ? -7.712 14.894 -11.882 1.00 88.75 272 PRO A C 1
ATOM 2048 O O . PRO A 1 272 ? -7.081 14.266 -12.722 1.00 88.75 272 PRO A O 1
ATOM 2051 N N . GLN A 1 273 ? -7.221 16.008 -11.332 1.00 91.06 273 GLN A N 1
ATOM 2052 C CA . GLN A 1 273 ? -5.938 16.588 -11.753 1.00 91.06 273 GLN A CA 1
ATOM 2053 C C . GLN A 1 273 ? -4.744 15.710 -11.358 1.00 91.06 273 GLN A C 1
ATOM 2055 O O . GLN A 1 273 ? -3.821 15.530 -12.150 1.00 91.06 273 GLN A O 1
ATOM 2060 N N . ALA A 1 274 ? -4.761 15.145 -10.144 1.00 90.50 274 ALA A N 1
ATOM 2061 C CA . ALA A 1 274 ? -3.722 14.217 -9.700 1.00 90.50 274 ALA A CA 1
ATOM 2062 C C . ALA A 1 274 ? -3.755 12.926 -10.531 1.00 90.50 274 ALA A C 1
ATOM 2064 O O . ALA A 1 274 ? -2.713 12.401 -10.917 1.00 90.50 274 ALA A O 1
ATOM 2065 N N . TRP A 1 275 ? -4.954 12.466 -10.892 1.00 91.12 275 TRP A N 1
ATOM 2066 C CA . TRP A 1 275 ? -5.145 11.319 -11.770 1.00 91.12 275 TRP A CA 1
ATOM 2067 C C . TRP A 1 275 ? -4.601 11.539 -13.182 1.00 91.12 275 TRP A C 1
ATOM 2069 O O . TRP A 1 275 ? -3.842 10.716 -13.688 1.00 91.12 275 TRP A O 1
ATOM 2079 N N . GLU A 1 276 ? -4.922 12.673 -13.806 1.00 92.38 276 GLU A N 1
ATOM 2080 C CA . GLU A 1 276 ? -4.371 13.050 -15.111 1.00 92.38 276 GLU A CA 1
ATOM 2081 C C . GLU A 1 276 ? -2.841 13.144 -15.072 1.00 92.38 276 GLU A C 1
ATOM 2083 O O . GLU A 1 276 ? -2.168 12.654 -15.983 1.00 92.38 276 GLU A O 1
ATOM 2088 N N . ALA A 1 277 ? -2.279 13.717 -14.003 1.00 92.00 277 ALA A N 1
ATOM 2089 C CA . ALA A 1 277 ? -0.835 13.782 -13.805 1.00 92.00 277 ALA A CA 1
ATOM 2090 C C . ALA A 1 277 ? -0.207 12.382 -13.673 1.00 92.00 277 ALA A C 1
ATOM 2092 O O . ALA A 1 277 ? 0.842 12.123 -14.271 1.00 92.00 277 ALA A O 1
ATOM 2093 N N . LEU A 1 278 ? -0.861 11.460 -12.960 1.00 91.62 278 LEU A N 1
ATOM 2094 C CA . LEU A 1 278 ? -0.420 10.071 -12.843 1.00 91.62 278 LEU A CA 1
ATOM 2095 C C . LEU A 1 278 ? -0.436 9.357 -14.203 1.00 91.62 278 LEU A C 1
ATOM 2097 O O . LEU A 1 278 ? 0.563 8.750 -14.593 1.00 91.62 278 LEU A O 1
ATOM 2101 N N . LEU A 1 279 ? -1.530 9.473 -14.965 1.00 92.88 279 LEU A N 1
ATOM 2102 C CA . LEU A 1 279 ? -1.639 8.913 -16.319 1.00 92.88 279 LEU A CA 1
ATOM 2103 C C . LEU A 1 279 ? -0.557 9.482 -17.250 1.00 92.88 279 LEU A C 1
ATOM 2105 O O . LEU A 1 279 ? 0.097 8.736 -17.986 1.00 92.88 279 LEU A O 1
ATOM 2109 N N . ALA A 1 280 ? -0.325 10.796 -17.188 1.00 93.31 280 ALA A N 1
ATOM 2110 C CA . ALA A 1 280 ? 0.713 11.464 -17.963 1.00 93.31 280 ALA A CA 1
ATOM 2111 C C . ALA A 1 280 ? 2.119 10.972 -17.589 1.00 93.31 280 ALA A C 1
ATOM 2113 O O . ALA A 1 280 ? 2.943 10.774 -18.483 1.00 93.31 280 ALA A O 1
ATOM 2114 N N . SER A 1 281 ? 2.385 10.722 -16.302 1.00 92.69 281 SER A N 1
ATOM 2115 C CA . SER A 1 281 ? 3.651 10.154 -15.822 1.00 92.69 281 SER A CA 1
ATOM 2116 C C . SER A 1 281 ? 3.921 8.774 -16.436 1.00 92.69 281 SER A C 1
ATOM 2118 O O . SER A 1 281 ? 4.982 8.546 -17.023 1.00 92.69 281 SER A O 1
ATOM 2120 N N . MET A 1 282 ? 2.932 7.875 -16.416 1.00 93.56 282 MET A N 1
ATOM 2121 C CA . MET A 1 282 ? 3.067 6.531 -16.996 1.00 93.56 282 MET A CA 1
ATOM 2122 C C . MET A 1 282 ? 3.281 6.573 -18.515 1.00 93.56 282 MET A C 1
ATOM 2124 O O . MET A 1 282 ? 4.152 5.881 -19.049 1.00 93.56 282 MET A O 1
ATOM 2128 N N . ALA A 1 283 ? 2.544 7.438 -19.218 1.00 94.62 283 ALA A N 1
ATOM 2129 C CA . ALA A 1 283 ? 2.725 7.650 -20.653 1.00 94.62 283 ALA A CA 1
ATOM 2130 C C . ALA A 1 283 ? 4.092 8.278 -20.989 1.00 94.62 283 ALA A C 1
ATOM 2132 O O . ALA A 1 283 ? 4.692 7.948 -22.015 1.00 94.62 283 ALA A O 1
ATOM 2133 N N . SER A 1 284 ? 4.598 9.170 -20.133 1.00 94.88 284 SER A N 1
ATOM 2134 C CA . SER A 1 284 ? 5.932 9.766 -20.254 1.00 94.88 284 SER A CA 1
ATOM 2135 C C . SER A 1 284 ? 7.026 8.707 -20.115 1.00 94.88 284 SER A C 1
ATOM 2137 O O . SER A 1 284 ? 7.917 8.637 -20.962 1.00 94.88 284 SER A O 1
ATOM 2139 N N . ASN A 1 285 ? 6.909 7.807 -19.132 1.00 94.50 285 ASN A N 1
ATOM 2140 C CA . ASN A 1 285 ? 7.832 6.682 -18.968 1.00 94.50 285 ASN A CA 1
ATOM 2141 C C . ASN A 1 285 ? 7.838 5.764 -20.195 1.00 94.50 285 ASN A C 1
ATOM 2143 O O . ASN A 1 285 ? 8.909 5.434 -20.703 1.00 94.50 285 ASN A O 1
ATOM 2147 N N . ALA A 1 286 ? 6.667 5.414 -20.735 1.00 96.38 286 ALA A N 1
ATOM 2148 C CA . ALA A 1 286 ? 6.580 4.616 -21.959 1.00 96.38 286 ALA A CA 1
ATOM 2149 C C . ALA A 1 286 ? 7.327 5.271 -23.139 1.00 96.38 286 ALA A C 1
ATOM 2151 O O . ALA A 1 286 ? 8.123 4.617 -23.820 1.00 96.38 286 ALA A O 1
ATOM 2152 N N . LYS A 1 287 ? 7.126 6.580 -23.353 1.00 96.56 287 LYS A N 1
ATOM 2153 C CA . LYS A 1 287 ? 7.822 7.349 -24.401 1.00 96.56 287 LYS A CA 1
ATOM 2154 C C . LYS A 1 287 ? 9.330 7.400 -24.172 1.00 96.56 287 LYS A C 1
ATOM 2156 O O . LYS A 1 287 ? 10.090 7.208 -25.116 1.00 96.56 287 LYS A O 1
ATOM 2161 N N . LEU A 1 288 ? 9.758 7.624 -22.931 1.00 95.94 288 LEU A N 1
ATOM 2162 C CA . LEU A 1 288 ? 11.169 7.667 -22.561 1.00 95.94 288 LEU A CA 1
ATOM 2163 C C . LEU A 1 288 ? 11.874 6.346 -22.883 1.00 95.94 288 LEU A C 1
ATOM 2165 O O . LEU A 1 288 ? 12.908 6.351 -23.545 1.00 95.94 288 LEU A O 1
ATOM 2169 N N . TYR A 1 289 ? 11.322 5.215 -22.440 1.00 97.12 289 TYR A N 1
ATOM 2170 C CA . TYR A 1 289 ? 11.938 3.911 -22.698 1.00 97.12 289 TYR A CA 1
ATOM 2171 C C . TYR A 1 289 ? 11.879 3.517 -24.179 1.00 97.12 289 TYR A C 1
ATOM 2173 O O . TYR A 1 289 ? 12.818 2.893 -24.665 1.00 97.12 289 TYR A O 1
ATOM 2181 N N . THR A 1 290 ? 10.854 3.955 -24.919 1.00 97.88 290 THR A N 1
ATOM 2182 C CA . THR A 1 290 ? 10.815 3.807 -26.385 1.00 97.88 290 THR A CA 1
ATOM 2183 C C . THR A 1 290 ? 11.988 4.544 -27.034 1.00 97.88 290 THR A C 1
ATOM 2185 O O . THR A 1 290 ? 12.785 3.925 -27.734 1.00 97.88 290 THR A O 1
ATOM 2188 N N . ALA A 1 291 ? 12.164 5.833 -26.721 1.00 97.50 291 ALA A N 1
ATOM 2189 C CA . ALA A 1 291 ? 13.249 6.646 -27.271 1.00 97.50 291 ALA A CA 1
ATOM 2190 C C . ALA A 1 291 ? 14.638 6.084 -26.920 1.00 97.50 291 ALA A C 1
ATOM 2192 O O . ALA A 1 291 ? 15.544 6.089 -27.749 1.00 97.50 291 ALA A O 1
ATOM 2193 N N . ARG A 1 292 ? 14.805 5.549 -25.703 1.00 97.50 292 ARG A N 1
ATOM 2194 C CA . ARG A 1 292 ? 16.044 4.880 -25.277 1.00 97.50 292 ARG A CA 1
ATOM 2195 C C . ARG A 1 292 ? 16.345 3.631 -26.106 1.00 97.50 292 ARG A C 1
ATOM 2197 O O . ARG A 1 292 ? 17.478 3.469 -26.553 1.00 97.50 292 ARG A O 1
ATOM 2204 N N . ALA A 1 293 ? 15.353 2.765 -26.318 1.00 97.75 293 ALA A N 1
ATOM 2205 C CA . ALA A 1 293 ? 15.517 1.559 -27.128 1.00 97.75 293 ALA A CA 1
ATOM 2206 C C . ALA A 1 293 ? 15.844 1.900 -28.593 1.00 97.75 293 ALA A C 1
ATOM 2208 O O . ALA A 1 293 ? 16.758 1.315 -29.174 1.00 97.75 293 ALA A O 1
ATOM 2209 N N . GLU A 1 294 ? 15.147 2.884 -29.167 1.00 97.62 294 GLU A N 1
ATOM 2210 C CA . GLU A 1 294 ? 15.372 3.359 -30.537 1.00 97.62 294 GLU A CA 1
ATOM 2211 C C . GLU A 1 294 ? 16.771 3.965 -30.718 1.00 97.62 294 GLU A C 1
ATOM 2213 O O . GLU A 1 294 ? 17.463 3.616 -31.675 1.00 97.62 294 GLU A O 1
ATOM 2218 N N . ALA A 1 295 ? 17.228 4.802 -29.779 1.00 97.31 295 ALA A N 1
ATOM 2219 C CA . ALA A 1 295 ? 18.560 5.409 -29.826 1.00 97.31 295 ALA A CA 1
ATOM 2220 C C . ALA A 1 295 ? 19.686 4.360 -29.782 1.00 97.31 295 ALA A C 1
ATOM 2222 O O . ALA A 1 295 ? 20.659 4.464 -30.533 1.00 97.31 295 ALA A O 1
ATOM 2223 N N . ILE A 1 296 ? 19.540 3.314 -28.956 1.00 97.25 296 ILE A N 1
ATOM 2224 C CA . ILE A 1 296 ? 20.494 2.193 -28.903 1.00 97.25 296 ILE A CA 1
ATOM 2225 C C . ILE A 1 296 ? 20.491 1.420 -30.224 1.00 97.25 296 ILE A C 1
ATOM 2227 O O . ILE A 1 296 ? 21.557 1.170 -30.788 1.00 97.25 296 ILE A O 1
ATOM 2231 N N . ALA A 1 297 ? 19.311 1.071 -30.744 1.00 96.50 297 ALA A N 1
ATOM 2232 C CA . ALA A 1 297 ? 19.186 0.317 -31.991 1.00 96.50 297 ALA A CA 1
ATOM 2233 C C . ALA A 1 297 ? 19.764 1.081 -33.196 1.00 96.50 297 ALA A C 1
ATOM 2235 O O . ALA A 1 297 ? 20.414 0.485 -34.057 1.00 96.50 297 ALA A O 1
ATOM 2236 N N . ALA A 1 298 ? 19.567 2.401 -33.239 1.00 95.44 298 ALA A N 1
ATOM 2237 C CA . ALA A 1 298 ? 20.097 3.278 -34.278 1.00 95.44 298 ALA A CA 1
ATOM 2238 C C . ALA A 1 298 ? 21.592 3.602 -34.109 1.00 95.44 298 ALA A C 1
ATOM 2240 O O . ALA A 1 298 ? 22.221 4.055 -35.065 1.00 95.44 298 ALA A O 1
ATOM 2241 N N . ARG A 1 299 ? 22.163 3.367 -32.916 1.00 93.75 299 ARG A N 1
ATOM 2242 C CA . ARG A 1 299 ? 23.506 3.822 -32.511 1.00 93.75 299 ARG A CA 1
ATOM 2243 C C . ARG A 1 299 ? 23.705 5.329 -32.725 1.00 93.75 299 ARG A C 1
ATOM 2245 O O . ARG A 1 299 ? 24.771 5.765 -33.155 1.00 93.75 299 ARG A O 1
ATOM 2252 N N . ASP A 1 300 ? 22.662 6.103 -32.446 1.00 92.00 300 ASP A N 1
ATOM 2253 C CA . ASP A 1 300 ? 22.643 7.560 -32.577 1.00 92.00 300 ASP A CA 1
ATOM 2254 C C . ASP A 1 300 ? 23.209 8.202 -31.302 1.00 92.00 300 ASP A C 1
ATOM 2256 O O . ASP A 1 300 ? 22.553 8.198 -30.266 1.00 92.00 300 ASP A O 1
ATOM 2260 N N . GLU A 1 301 ? 24.436 8.726 -31.351 1.00 90.19 301 GLU A N 1
ATOM 2261 C CA . GLU A 1 301 ? 25.112 9.316 -30.183 1.00 90.19 301 GLU A CA 1
ATOM 2262 C C . GLU A 1 301 ? 24.378 10.547 -29.622 1.00 90.19 301 GLU A C 1
ATOM 2264 O O . GLU A 1 301 ? 24.238 10.681 -28.401 1.00 90.19 301 GLU A O 1
ATOM 2269 N N . ASP A 1 302 ? 23.851 11.412 -30.495 1.00 91.38 302 ASP A N 1
ATOM 2270 C CA . ASP A 1 302 ? 23.075 12.584 -30.080 1.00 91.38 302 ASP A CA 1
ATOM 2271 C C . ASP A 1 302 ? 21.725 12.143 -29.488 1.00 91.38 302 ASP A C 1
ATOM 2273 O O . ASP A 1 302 ? 21.304 12.633 -28.432 1.00 91.38 302 ASP A O 1
ATOM 2277 N N . GLY A 1 303 ? 21.083 11.150 -30.112 1.00 93.06 303 GLY A N 1
ATOM 2278 C CA . GLY A 1 303 ? 19.863 10.516 -29.611 1.00 93.06 303 GLY A CA 1
ATOM 2279 C C . GLY A 1 303 ? 20.049 9.821 -28.257 1.00 93.06 303 GLY A C 1
ATOM 2280 O O . GLY A 1 303 ? 19.198 9.947 -27.374 1.00 93.06 303 GLY A O 1
ATOM 2281 N N . LEU A 1 304 ? 21.182 9.143 -28.044 1.00 94.25 304 LEU A N 1
ATOM 2282 C CA . LEU A 1 304 ? 21.529 8.487 -26.779 1.00 94.25 304 LEU A CA 1
ATOM 2283 C C . LEU A 1 304 ? 21.656 9.508 -25.653 1.00 94.25 304 LEU A C 1
ATOM 2285 O O . LEU A 1 304 ? 21.090 9.311 -24.575 1.00 94.25 304 LEU A O 1
ATOM 2289 N N . ARG A 1 305 ? 22.344 10.628 -25.903 1.00 93.75 305 ARG A N 1
ATOM 2290 C CA . ARG A 1 305 ? 22.451 11.710 -24.922 1.00 93.75 305 ARG A CA 1
ATOM 2291 C C . ARG A 1 305 ? 21.073 12.267 -24.564 1.00 93.75 305 ARG A C 1
ATOM 2293 O O . ARG A 1 305 ? 20.750 12.350 -23.377 1.00 93.75 305 ARG A O 1
ATOM 2300 N N . ALA A 1 306 ? 20.253 12.590 -25.562 1.00 94.81 306 ALA A N 1
ATOM 2301 C CA . ALA A 1 306 ? 18.917 13.131 -25.333 1.00 94.81 306 ALA A CA 1
ATOM 2302 C C . ALA A 1 306 ? 18.031 12.161 -24.522 1.00 94.81 306 ALA A C 1
ATOM 2304 O O . ALA A 1 306 ? 17.361 12.571 -23.572 1.00 94.81 306 ALA A O 1
ATOM 2305 N N . ALA A 1 307 ? 18.059 10.866 -24.851 1.00 94.88 307 ALA A N 1
ATOM 2306 C CA . ALA A 1 307 ? 17.196 9.856 -24.238 1.00 94.88 307 ALA A CA 1
ATOM 2307 C C . ALA A 1 307 ? 17.644 9.400 -22.832 1.00 94.88 307 ALA A C 1
ATOM 2309 O O . ALA A 1 307 ? 16.807 8.985 -22.023 1.00 94.88 307 ALA A O 1
ATOM 2310 N N . PHE A 1 308 ? 18.943 9.450 -22.517 1.00 94.38 308 PHE A N 1
ATOM 2311 C CA . PHE A 1 308 ? 19.477 8.968 -21.235 1.00 94.38 308 PHE A CA 1
ATOM 2312 C C . PHE A 1 308 ? 19.897 10.075 -20.265 1.00 94.38 308 PHE A C 1
ATOM 2314 O O . PHE A 1 308 ? 19.727 9.898 -19.060 1.00 94.38 308 PHE A O 1
ATOM 2321 N N . ILE A 1 309 ? 20.426 11.197 -20.756 1.00 90.38 309 ILE A N 1
ATOM 2322 C CA . ILE A 1 309 ? 20.994 12.258 -19.909 1.00 90.38 309 ILE A CA 1
ATOM 2323 C C . ILE A 1 309 ? 19.999 13.397 -19.699 1.00 90.38 309 ILE A C 1
ATOM 2325 O O . ILE A 1 309 ? 19.784 13.834 -18.566 1.00 90.38 309 ILE A O 1
ATOM 2329 N N . ASP A 1 310 ? 19.392 13.869 -20.785 1.00 90.38 310 ASP A N 1
ATOM 2330 C CA . ASP A 1 310 ? 18.554 15.070 -20.746 1.00 90.38 310 ASP A CA 1
ATOM 2331 C C . ASP A 1 310 ? 17.117 14.750 -20.301 1.00 90.38 310 ASP A C 1
ATOM 2333 O O . ASP A 1 310 ? 16.456 15.575 -19.665 1.00 90.38 310 ASP A O 1
ATOM 2337 N N . ALA A 1 311 ? 16.647 13.530 -20.574 1.00 88.12 311 ALA A N 1
ATOM 2338 C CA . ALA A 1 311 ? 15.329 13.051 -20.181 1.00 88.12 311 ALA A CA 1
ATOM 2339 C C . ALA A 1 311 ? 15.373 12.166 -18.922 1.00 88.12 311 ALA A C 1
ATOM 2341 O O . ALA A 1 311 ? 16.231 11.294 -18.765 1.00 88.12 311 ALA A O 1
ATOM 2342 N N . ARG A 1 312 ? 14.399 12.362 -18.023 1.00 86.31 312 ARG A N 1
ATOM 2343 C CA . ARG A 1 312 ? 14.289 11.629 -16.753 1.00 86.31 312 ARG A CA 1
ATOM 2344 C C . ARG A 1 312 ? 12.978 10.850 -16.666 1.00 86.31 312 ARG A C 1
ATOM 2346 O O . ARG A 1 312 ? 11.959 11.357 -17.139 1.00 86.31 312 ARG A O 1
ATOM 2353 N N . PRO A 1 313 ? 12.985 9.657 -16.042 1.00 84.25 313 PRO A N 1
ATOM 2354 C CA . PRO A 1 313 ? 11.747 8.961 -15.731 1.00 84.25 313 PRO A CA 1
ATOM 2355 C C . PRO A 1 313 ? 10.907 9.800 -14.767 1.00 84.25 313 PRO A C 1
ATOM 2357 O O . PRO A 1 313 ? 11.432 10.512 -13.907 1.00 84.25 313 PRO A O 1
ATOM 2360 N N . SER A 1 314 ? 9.596 9.729 -14.947 1.00 85.94 314 SER A N 1
ATOM 2361 C CA . SER A 1 314 ? 8.608 10.338 -14.064 1.00 85.94 314 SER A CA 1
ATOM 2362 C C . SER A 1 314 ? 8.228 9.339 -12.967 1.00 85.94 314 SER A C 1
ATOM 2364 O O . SER A 1 314 ? 8.090 8.144 -13.229 1.00 85.94 314 SER A O 1
ATOM 2366 N N . GLY A 1 315 ? 8.092 9.814 -11.728 1.00 80.81 315 GLY A N 1
ATOM 2367 C CA . GLY A 1 315 ? 7.713 8.966 -10.596 1.00 80.81 315 GLY A CA 1
ATOM 2368 C C . GLY A 1 315 ? 6.251 8.518 -10.663 1.00 80.81 315 GLY A C 1
ATOM 2369 O O . GLY A 1 315 ? 5.407 9.200 -11.252 1.00 80.81 315 GLY A O 1
ATOM 2370 N N . PHE A 1 316 ? 5.946 7.384 -10.033 1.00 83.75 316 PHE A N 1
ATOM 2371 C CA . PHE A 1 316 ? 4.575 6.939 -9.788 1.00 83.75 316 PHE A CA 1
ATOM 2372 C C . PHE A 1 316 ? 4.136 7.413 -8.394 1.00 83.75 316 PHE A C 1
ATOM 2374 O O . PHE A 1 316 ? 4.567 6.858 -7.384 1.00 83.75 316 PHE A O 1
ATOM 2381 N N . ASP A 1 317 ? 3.314 8.463 -8.333 1.00 85.75 317 ASP A N 1
ATOM 2382 C CA . ASP A 1 317 ? 2.857 9.066 -7.074 1.00 85.75 317 ASP A CA 1
ATOM 2383 C C . ASP A 1 317 ? 1.476 8.534 -6.667 1.00 85.75 317 ASP A C 1
ATOM 2385 O O . ASP A 1 317 ? 0.445 9.173 -6.890 1.00 85.75 317 ASP A O 1
ATOM 2389 N N . ALA A 1 318 ? 1.470 7.347 -6.057 1.00 84.31 318 ALA A N 1
ATOM 2390 C CA . ALA A 1 318 ? 0.259 6.711 -5.538 1.00 84.31 318 ALA A CA 1
ATOM 2391 C C . ALA A 1 318 ? -0.420 7.530 -4.425 1.00 84.31 318 ALA A C 1
ATOM 2393 O O . ALA A 1 318 ? -1.634 7.450 -4.260 1.00 84.31 318 ALA A O 1
ATOM 2394 N N . ALA A 1 319 ? 0.344 8.314 -3.659 1.00 85.56 319 ALA A N 1
ATOM 2395 C CA . ALA A 1 319 ? -0.186 9.071 -2.529 1.00 85.56 319 ALA A CA 1
ATOM 2396 C C . ALA A 1 319 ? -1.025 10.267 -2.996 1.00 85.56 319 ALA A C 1
ATOM 2398 O O . ALA A 1 319 ? -2.088 10.534 -2.442 1.00 85.56 319 ALA A O 1
ATOM 2399 N N . SER A 1 320 ? -0.608 10.949 -4.071 1.00 85.62 320 SER A N 1
ATOM 2400 C CA . SER A 1 320 ? -1.380 12.071 -4.640 1.00 85.62 320 SER A CA 1
ATOM 2401 C C . SER A 1 320 ? -2.799 11.692 -5.082 1.00 85.62 320 SER A C 1
ATOM 2403 O O . SER A 1 320 ? -3.664 12.560 -5.218 1.00 85.62 320 SER A O 1
ATOM 2405 N N . VAL A 1 321 ? -3.036 10.396 -5.288 1.00 86.19 321 VAL A N 1
ATOM 2406 C CA . VAL A 1 321 ? -4.303 9.820 -5.738 1.00 86.19 321 VAL A CA 1
ATOM 2407 C C . VAL A 1 321 ? -5.002 8.965 -4.671 1.00 86.19 321 VAL A C 1
ATOM 2409 O O . VAL A 1 321 ? -6.004 8.320 -4.971 1.00 86.19 321 VAL A O 1
ATOM 2412 N N . GLY A 1 322 ? -4.513 8.976 -3.425 1.00 84.31 322 GLY A N 1
ATOM 2413 C CA . GLY A 1 322 ? -5.125 8.261 -2.298 1.00 84.31 322 GLY A CA 1
ATOM 2414 C C . GLY A 1 322 ? -4.976 6.737 -2.359 1.00 84.31 322 GLY A C 1
ATOM 2415 O O . GLY A 1 322 ? -5.890 6.016 -1.962 1.00 84.31 322 GLY A O 1
ATOM 2416 N N . MET A 1 323 ? -3.875 6.227 -2.919 1.00 86.50 323 MET A N 1
ATOM 2417 C CA . MET A 1 323 ? -3.610 4.789 -3.086 1.00 86.50 323 MET A CA 1
ATOM 2418 C C . MET A 1 323 ? -2.393 4.284 -2.297 1.00 86.50 323 MET A C 1
ATOM 2420 O O . MET A 1 323 ? -1.905 3.177 -2.540 1.00 86.50 323 MET A O 1
ATOM 2424 N N . GLU A 1 324 ? -1.885 5.068 -1.351 1.00 83.62 324 GLU A N 1
ATOM 2425 C CA . GLU A 1 324 ? -0.712 4.758 -0.528 1.00 83.62 324 GLU A CA 1
ATOM 2426 C C . GLU A 1 324 ? -0.907 3.574 0.435 1.00 83.62 324 GLU A C 1
ATOM 2428 O O . GLU A 1 324 ? 0.080 2.987 0.883 1.00 83.62 324 GLU A O 1
ATOM 2433 N N . GLU A 1 325 ? -2.156 3.192 0.708 1.00 82.06 325 GLU A N 1
ATOM 2434 C CA . GLU A 1 325 ? -2.545 2.048 1.548 1.00 82.06 325 GLU A CA 1
ATOM 2435 C C . GLU A 1 325 ? -3.086 0.866 0.723 1.00 82.06 325 GLU A C 1
ATOM 2437 O O . GLU A 1 325 ? -3.989 0.145 1.141 1.00 82.06 325 GLU A O 1
ATOM 2442 N N . SER A 1 326 ? -2.561 0.675 -0.487 1.00 85.38 326 SER A N 1
ATOM 2443 C CA . SER A 1 326 ? -2.983 -0.393 -1.401 1.00 85.38 326 SER A CA 1
ATOM 2444 C C . SER A 1 326 ? -1.793 -1.064 -2.084 1.00 85.38 326 SER A C 1
ATOM 2446 O O . SER A 1 326 ? 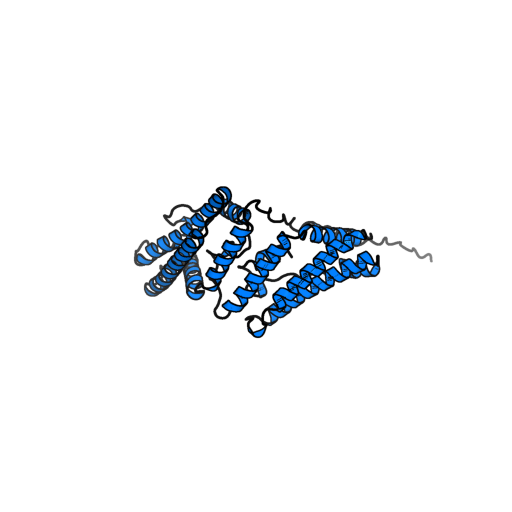-0.652 -0.605 -1.985 1.00 85.38 326 SER A O 1
ATOM 2448 N N . SER A 1 327 ? -2.068 -2.096 -2.886 1.00 86.62 327 SER A N 1
ATOM 2449 C CA . SER A 1 327 ? -1.107 -2.685 -3.834 1.00 86.62 327 SER A CA 1
ATOM 2450 C C . SER A 1 327 ? -0.421 -1.666 -4.768 1.00 86.62 327 SER A C 1
ATOM 2452 O O . SER A 1 327 ? 0.635 -1.962 -5.329 1.00 86.62 327 SER A O 1
ATOM 2454 N N . CYS A 1 328 ? -0.948 -0.448 -4.925 1.00 87.00 328 CYS A N 1
ATOM 2455 C CA . CYS A 1 328 ? -0.286 0.612 -5.690 1.00 87.00 328 CYS A CA 1
ATOM 2456 C C . CYS A 1 328 ? 1.014 1.109 -5.046 1.00 87.00 328 CYS A C 1
ATOM 2458 O O . CYS A 1 328 ? 1.898 1.596 -5.753 1.00 87.00 328 CYS A O 1
ATOM 2460 N N . ARG A 1 329 ? 1.189 0.938 -3.731 1.00 84.81 329 ARG A N 1
ATOM 2461 C CA . ARG A 1 329 ? 2.455 1.252 -3.062 1.00 84.81 329 ARG A CA 1
ATOM 2462 C C . ARG A 1 329 ? 3.562 0.271 -3.440 1.00 84.81 329 ARG A C 1
ATOM 2464 O O . ARG A 1 329 ? 4.688 0.694 -3.702 1.00 84.81 329 ARG A O 1
ATOM 2471 N N . ALA A 1 330 ? 3.246 -1.017 -3.567 1.00 81.12 330 ALA A N 1
ATOM 2472 C CA . ALA A 1 330 ? 4.176 -1.990 -4.133 1.00 81.12 330 ALA A CA 1
ATOM 2473 C C . ALA A 1 330 ? 4.562 -1.632 -5.578 1.00 81.12 330 ALA A C 1
ATOM 2475 O O . ALA A 1 330 ? 5.732 -1.734 -5.941 1.00 81.12 330 ALA A O 1
ATOM 2476 N N . LEU A 1 331 ? 3.609 -1.150 -6.386 1.00 82.44 331 LEU A N 1
ATOM 2477 C CA . LEU A 1 331 ? 3.887 -0.701 -7.752 1.00 82.44 331 LEU A CA 1
ATOM 2478 C C . LEU A 1 331 ? 4.825 0.515 -7.796 1.00 82.44 331 LEU A C 1
ATOM 2480 O O . LEU A 1 331 ? 5.729 0.548 -8.633 1.00 82.44 331 LEU A O 1
ATOM 2484 N N . ALA A 1 332 ? 4.646 1.480 -6.888 1.00 75.06 332 ALA A N 1
ATOM 2485 C CA . ALA A 1 332 ? 5.528 2.640 -6.757 1.00 75.06 332 ALA A CA 1
ATOM 2486 C C . ALA A 1 332 ? 6.980 2.223 -6.474 1.00 75.06 332 ALA A C 1
ATOM 2488 O O . ALA A 1 332 ? 7.901 2.762 -7.074 1.00 75.06 332 ALA A O 1
ATOM 2489 N N . ASN A 1 333 ? 7.178 1.211 -5.624 1.00 69.69 333 ASN A N 1
ATOM 2490 C CA . ASN A 1 333 ? 8.508 0.690 -5.287 1.00 69.69 333 ASN A CA 1
ATOM 2491 C C . ASN A 1 333 ? 9.141 -0.162 -6.399 1.00 69.69 333 ASN A C 1
ATOM 2493 O O . ASN A 1 333 ? 10.348 -0.387 -6.381 1.00 69.69 333 ASN A O 1
ATOM 2497 N N . LEU A 1 334 ? 8.338 -0.658 -7.346 1.00 66.44 334 LEU A N 1
ATOM 2498 C CA . LEU A 1 334 ? 8.819 -1.355 -8.539 1.00 66.44 334 LEU A CA 1
ATOM 2499 C C . LEU A 1 334 ? 9.044 -0.412 -9.728 1.00 66.44 334 LEU A C 1
ATOM 2501 O O . LEU A 1 334 ? 9.433 -0.891 -10.787 1.00 66.44 334 LEU A O 1
ATOM 2505 N N . SER A 1 335 ? 8.742 0.880 -9.624 1.00 59.06 335 SER A N 1
ATOM 2506 C CA . SER A 1 335 ? 8.763 1.818 -10.757 1.00 59.06 335 SER A CA 1
ATOM 2507 C C . SER A 1 335 ? 10.008 2.692 -10.753 1.00 59.06 335 SER A C 1
ATOM 2509 O O . SER A 1 335 ? 10.587 2.844 -11.852 1.00 59.06 335 SER A O 1
#

pLDDT: mean 85.24, std 18.13, range [30.66, 98.44]